Protein AF-A0A7V8K7A3-F1 (afdb_monomer)

pLDDT: mean 84.86, std 21.27, range [34.16, 98.88]

Mean predicted aligned error: 12.44 Å

Foldseek 3Di:
DDDDDDDDDDDDDDDDDDDDDDDDDDDDPPPPPPVPPPPPPDDADDADFAKAKEWEAEDPQRLVVCLVLVKWKKKKKWKFAAFDPPAPDAADPVNTDTQAMDIDIGSHTDMDIGGSVRGNPVCPVRHPDYMKMKMDMFMPCPRHVDTFKDKDIDIDGNVCCRVVHHYIYIYGPVVVPPD

Secondary structure (DSSP, 8-state):
----------------------------------------PPPPPPPP---EEEEEEE-HHHHHHHHHHT--EEEEEEEEEPBPTT--SPP-TTSSEEEEEEEEEESSSEEEEE-GGGS-GGGGGGBSSS-EEEEEEEE--SS-SS--EEEPPEEEEHHHHHHH-EEEEEEEHHHHS--

Structure (mmCIF, N/CA/C/O backbone):
data_AF-A0A7V8K7A3-F1
#
_entry.id   AF-A0A7V8K7A3-F1
#
loop_
_atom_site.group_PDB
_atom_site.id
_atom_site.type_symbol
_atom_site.label_atom_id
_atom_site.label_alt_id
_atom_site.label_comp_id
_atom_site.label_asym_id
_atom_site.label_entity_id
_atom_site.label_seq_id
_atom_site.pdbx_PDB_ins_code
_atom_site.Cartn_x
_atom_site.Cartn_y
_atom_site.Cartn_z
_atom_site.occupancy
_atom_site.B_iso_or_equiv
_atom_site.auth_seq_id
_atom_site.auth_comp_id
_atom_site.auth_asym_id
_atom_site.auth_atom_id
_atom_site.pdbx_PDB_model_num
ATOM 1 N N . MET A 1 1 ? 81.242 -35.934 30.556 1.00 37.44 1 MET A N 1
ATOM 2 C CA . MET A 1 1 ? 81.553 -36.547 29.245 1.00 37.44 1 MET A CA 1
ATOM 3 C C . MET A 1 1 ? 81.028 -35.590 28.182 1.00 37.44 1 MET A C 1
ATOM 5 O O . MET A 1 1 ? 79.825 -35.490 28.022 1.00 37.44 1 MET A O 1
ATOM 9 N N . ASN A 1 2 ? 81.843 -34.588 27.848 1.00 34.16 2 ASN A N 1
ATOM 10 C CA . ASN A 1 2 ? 82.662 -34.476 26.622 1.00 34.16 2 ASN A CA 1
ATOM 11 C C . ASN A 1 2 ? 81.811 -34.021 25.424 1.00 34.16 2 ASN A C 1
ATOM 13 O O . ASN A 1 2 ? 81.022 -34.809 24.928 1.00 34.16 2 ASN A O 1
ATOM 17 N N . THR A 1 3 ? 81.723 -32.727 25.098 1.00 40.09 3 THR A N 1
ATOM 18 C CA . THR A 1 3 ? 82.698 -31.814 24.443 1.00 40.09 3 THR A CA 1
ATOM 19 C C . THR A 1 3 ? 82.996 -32.108 22.968 1.00 40.09 3 THR A C 1
ATOM 21 O O . THR A 1 3 ? 83.494 -33.181 22.639 1.00 40.09 3 THR A O 1
ATOM 24 N N . LYS A 1 4 ? 82.805 -31.042 22.162 1.00 42.91 4 LYS A N 1
ATOM 25 C CA . LYS A 1 4 ? 83.573 -30.544 20.991 1.00 42.91 4 LYS A CA 1
ATOM 26 C C . LYS A 1 4 ? 82.719 -30.362 19.716 1.00 42.91 4 LYS A C 1
ATOM 28 O O . LYS A 1 4 ? 81.963 -31.260 19.394 1.00 42.91 4 LYS A O 1
ATOM 33 N N . THR A 1 5 ? 82.796 -29.301 18.898 1.00 48.38 5 THR A N 1
ATOM 34 C CA . THR A 1 5 ? 83.579 -28.042 18.866 1.00 48.38 5 THR A CA 1
ATOM 35 C C . THR A 1 5 ? 83.184 -27.251 17.591 1.00 48.38 5 THR A C 1
ATOM 37 O O . THR A 1 5 ? 83.049 -27.894 16.562 1.00 48.38 5 THR A O 1
ATOM 40 N N . LEU A 1 6 ? 83.065 -25.908 17.704 1.00 49.34 6 LEU A N 1
ATOM 41 C CA . LEU A 1 6 ? 83.290 -24.763 16.758 1.00 49.34 6 LEU A CA 1
ATOM 42 C C . LEU A 1 6 ? 82.853 -24.845 15.266 1.00 49.34 6 LEU A C 1
ATOM 44 O O . LEU A 1 6 ? 82.912 -25.896 14.656 1.00 49.34 6 LEU A O 1
ATOM 48 N N . ALA A 1 7 ? 82.483 -23.764 14.560 1.00 49.03 7 ALA A N 1
ATOM 49 C CA . ALA A 1 7 ? 82.994 -22.377 14.530 1.00 49.03 7 ALA A CA 1
ATOM 50 C C . ALA A 1 7 ? 81.881 -21.403 14.051 1.00 49.03 7 ALA A C 1
ATOM 52 O O . ALA A 1 7 ? 81.081 -21.774 13.201 1.00 49.03 7 ALA A O 1
ATOM 53 N N . LEU A 1 8 ? 81.628 -20.255 14.693 1.00 47.09 8 LEU A N 1
ATOM 54 C CA . LEU A 1 8 ? 82.306 -18.942 14.604 1.00 47.09 8 LEU A CA 1
ATOM 55 C C . LEU A 1 8 ? 82.181 -18.246 13.229 1.00 47.09 8 LEU A C 1
ATOM 57 O O . LEU A 1 8 ? 82.869 -18.631 12.293 1.00 47.09 8 LEU A O 1
ATOM 61 N N . CYS A 1 9 ? 81.377 -17.175 13.151 1.00 41.22 9 CYS A N 1
ATOM 62 C CA . CYS A 1 9 ? 81.861 -15.829 12.799 1.00 41.22 9 CYS A CA 1
ATOM 63 C C . CYS A 1 9 ? 80.783 -14.740 12.989 1.00 41.22 9 CYS A C 1
ATOM 65 O O . CYS A 1 9 ? 79.691 -14.791 12.435 1.00 41.22 9 CYS A O 1
ATOM 67 N N . LEU A 1 10 ? 81.163 -13.769 13.822 1.00 48.50 10 LEU A N 1
ATOM 68 C CA . LEU A 1 10 ? 80.586 -12.455 14.105 1.00 48.50 10 LEU A CA 1
ATOM 69 C C . LEU A 1 10 ? 80.293 -11.615 12.840 1.00 48.50 10 LEU A C 1
ATOM 71 O O . LEU A 1 10 ? 81.118 -11.608 11.931 1.00 48.50 10 LEU A O 1
ATOM 75 N N . LEU A 1 11 ? 79.266 -10.752 12.882 1.00 46.25 11 LEU A N 1
ATOM 76 C CA . LEU A 1 11 ? 79.445 -9.290 13.037 1.00 46.25 11 LEU A CA 1
ATOM 77 C C . LEU A 1 11 ? 78.106 -8.527 13.124 1.00 46.25 11 LEU A C 1
ATOM 79 O O . LEU A 1 11 ? 77.147 -8.808 12.413 1.00 46.25 11 LEU A O 1
ATOM 83 N N . LEU A 1 12 ? 78.087 -7.561 14.046 1.00 49.03 12 LEU A N 1
ATOM 84 C CA . LEU A 1 12 ? 77.024 -6.607 14.361 1.00 49.03 12 LEU A CA 1
ATOM 85 C C . LEU A 1 12 ? 76.836 -5.535 13.274 1.00 49.03 12 LEU A C 1
ATOM 87 O O . LEU A 1 12 ? 77.796 -5.161 12.604 1.00 49.03 12 LEU A O 1
ATOM 91 N N . GLY A 1 13 ? 75.650 -4.913 13.249 1.00 46.03 13 GLY A N 1
ATOM 92 C CA . GLY A 1 13 ? 75.467 -3.591 12.643 1.00 46.03 13 GLY A CA 1
ATOM 93 C C . GLY A 1 13 ? 74.035 -3.054 12.707 1.00 46.03 13 GLY A C 1
ATOM 94 O O . GLY A 1 13 ? 73.332 -3.069 11.706 1.00 46.03 13 GLY A O 1
ATOM 95 N N . LEU A 1 14 ? 73.604 -2.567 13.874 1.00 54.81 14 LEU A N 1
ATOM 96 C CA . LEU A 1 14 ? 72.439 -1.684 14.028 1.00 54.81 14 LEU A CA 1
ATOM 97 C C . LEU A 1 14 ? 72.885 -0.241 13.746 1.00 54.81 14 LEU A C 1
ATOM 99 O O . LEU A 1 14 ? 73.721 0.275 14.485 1.00 54.81 14 LEU A O 1
ATOM 103 N N . VAL A 1 15 ? 72.302 0.423 12.742 1.00 54.56 15 VAL A N 1
ATOM 104 C CA . VAL A 1 15 ? 72.312 1.893 12.634 1.00 54.56 15 VAL A CA 1
ATOM 105 C C . VAL A 1 15 ? 70.935 2.367 12.175 1.00 54.56 15 VAL A C 1
ATOM 107 O O . VAL A 1 15 ? 70.517 2.127 11.046 1.00 54.56 15 VAL A O 1
ATOM 110 N N . ALA A 1 16 ? 70.227 3.041 13.081 1.00 58.97 16 ALA A N 1
ATOM 111 C CA . ALA A 1 16 ? 69.075 3.869 12.765 1.00 58.97 16 ALA A CA 1
ATOM 112 C C . ALA A 1 16 ? 69.561 5.192 12.161 1.00 58.97 16 ALA A C 1
ATOM 114 O O . ALA A 1 16 ? 70.459 5.828 12.709 1.00 58.97 16 ALA A O 1
ATOM 115 N N . SER A 1 17 ? 68.955 5.635 11.062 1.00 54.56 17 SER A N 1
ATOM 116 C CA . SER A 1 17 ? 68.997 7.028 10.610 1.00 54.56 17 SER A CA 1
ATOM 117 C C . SER A 1 17 ? 67.799 7.270 9.702 1.00 54.56 17 SER A C 1
ATOM 119 O O . SER A 1 17 ? 67.692 6.690 8.626 1.00 54.56 17 SER A O 1
ATOM 121 N N . GLY A 1 18 ? 66.868 8.094 10.179 1.00 49.31 18 GLY A N 1
ATOM 122 C CA . GLY A 1 18 ? 65.785 8.615 9.363 1.00 49.31 18 GLY A CA 1
ATOM 123 C C . GLY A 1 18 ? 66.313 9.562 8.285 1.00 49.31 18 GLY A C 1
ATOM 124 O O . GLY A 1 18 ? 67.261 10.312 8.503 1.00 49.31 18 GLY A O 1
ATOM 125 N N . CYS A 1 19 ? 65.651 9.554 7.135 1.00 48.16 19 CYS A N 1
ATOM 126 C CA . CYS A 1 19 ? 65.662 10.633 6.151 1.00 48.16 19 CYS A CA 1
ATOM 127 C C . CYS A 1 19 ? 64.182 10.860 5.803 1.00 48.16 19 CYS A C 1
ATOM 129 O O . CYS A 1 19 ? 63.511 9.952 5.331 1.00 48.16 19 CYS A O 1
ATOM 131 N N . ALA A 1 20 ? 63.554 11.899 6.348 1.00 44.91 20 ALA A N 1
ATOM 132 C CA . ALA A 1 20 ? 63.585 13.270 5.842 1.00 44.91 20 ALA A CA 1
ATOM 133 C C . ALA A 1 20 ? 62.801 13.404 4.526 1.00 44.91 20 ALA A C 1
ATOM 135 O O . ALA A 1 20 ? 63.237 12.949 3.472 1.00 44.91 20 ALA A O 1
ATOM 136 N N . ARG A 1 21 ? 61.641 14.070 4.641 1.00 50.19 21 ARG A N 1
AT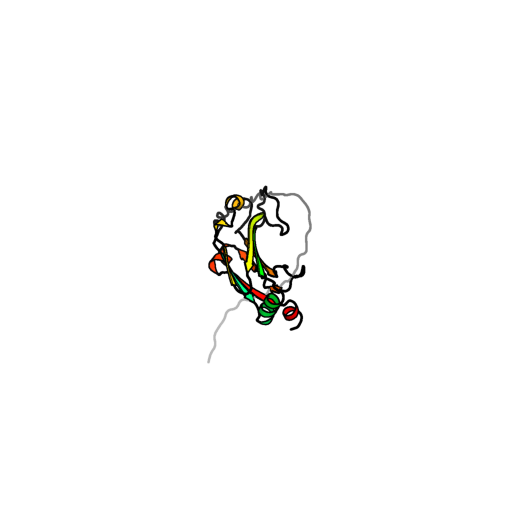OM 137 C CA . ARG A 1 21 ? 60.914 14.727 3.550 1.00 50.19 21 ARG A CA 1
ATOM 138 C C . ARG A 1 21 ? 61.895 15.429 2.609 1.00 50.19 21 ARG A C 1
ATOM 140 O O . ARG A 1 21 ? 62.737 16.198 3.070 1.00 50.19 21 ARG A O 1
ATOM 147 N N . ARG A 1 22 ? 61.702 15.239 1.307 1.00 40.66 22 ARG A N 1
ATOM 148 C CA . ARG A 1 22 ? 62.209 16.133 0.269 1.00 40.66 22 ARG A CA 1
ATOM 149 C C . ARG A 1 22 ? 61.035 16.493 -0.632 1.00 40.66 22 ARG A C 1
ATOM 151 O O . ARG A 1 22 ? 60.597 15.671 -1.425 1.00 40.66 22 ARG A O 1
ATOM 158 N N . GLU A 1 23 ? 60.507 17.695 -0.435 1.00 48.12 23 GLU A N 1
ATOM 159 C CA . GLU A 1 23 ? 59.746 18.401 -1.462 1.00 48.12 23 GLU A CA 1
ATOM 160 C C . GLU A 1 23 ? 60.755 18.947 -2.479 1.00 48.12 23 GLU A C 1
ATOM 162 O O . GLU A 1 23 ? 61.751 19.570 -2.100 1.00 48.12 23 GLU A O 1
ATOM 167 N N . ALA A 1 24 ? 60.520 18.661 -3.753 1.00 44.84 24 ALA A N 1
ATOM 168 C CA . ALA A 1 24 ? 61.005 19.437 -4.883 1.00 44.84 24 ALA A CA 1
ATOM 169 C C . ALA A 1 24 ? 60.002 19.226 -6.023 1.00 44.84 24 ALA A C 1
ATOM 171 O O . ALA A 1 24 ? 59.760 18.089 -6.427 1.00 44.84 24 ALA A O 1
ATOM 172 N N . ASP A 1 25 ? 59.402 20.338 -6.429 1.00 43.44 25 ASP A N 1
ATOM 173 C CA . ASP A 1 25 ? 58.414 20.498 -7.488 1.00 43.44 25 ASP A CA 1
ATOM 174 C C . ASP A 1 25 ? 58.930 20.151 -8.893 1.00 43.44 25 ASP A C 1
ATOM 176 O O . ASP A 1 25 ? 60.108 20.324 -9.209 1.00 43.44 25 ASP A O 1
ATOM 180 N N . ASP A 1 26 ? 57.929 19.791 -9.695 1.00 43.91 26 ASP A N 1
ATOM 181 C CA . ASP A 1 26 ? 57.724 20.003 -11.130 1.00 43.91 26 ASP A CA 1
ATOM 182 C C . ASP A 1 26 ? 58.416 19.164 -12.219 1.00 43.91 26 ASP A C 1
ATOM 184 O O . ASP A 1 26 ? 59.607 18.859 -12.207 1.00 43.91 26 ASP A O 1
ATOM 188 N N . ASP A 1 27 ? 57.566 18.888 -13.214 1.00 44.53 27 ASP A N 1
ATOM 189 C CA . ASP A 1 27 ? 57.790 18.363 -14.562 1.00 44.53 27 ASP A CA 1
ATOM 190 C C . ASP A 1 27 ? 58.149 16.878 -14.750 1.00 44.53 27 ASP A C 1
ATOM 192 O O . ASP A 1 27 ? 59.263 16.504 -15.113 1.00 44.53 27 ASP A O 1
ATOM 196 N N . ALA A 1 28 ? 57.117 16.030 -14.658 1.00 39.84 28 ALA A N 1
ATOM 197 C CA . ALA A 1 28 ? 56.786 15.072 -15.723 1.00 39.84 28 ALA A CA 1
ATOM 198 C C . ALA A 1 28 ? 55.386 14.480 -15.485 1.00 39.84 28 ALA A C 1
ATOM 200 O O . ALA A 1 28 ? 55.231 13.437 -14.848 1.00 39.84 28 ALA A O 1
ATOM 201 N N . ILE A 1 29 ? 54.353 15.129 -16.030 1.00 45.66 29 ILE A N 1
ATOM 202 C CA . ILE A 1 29 ? 53.058 14.483 -16.263 1.00 45.66 29 ILE A CA 1
ATOM 203 C C . ILE A 1 29 ? 53.284 13.438 -17.362 1.00 45.66 29 ILE A C 1
ATOM 205 O O . ILE A 1 29 ? 53.196 13.727 -18.552 1.00 45.66 29 ILE A O 1
ATOM 209 N N . ALA A 1 30 ? 53.629 12.217 -16.959 1.00 43.75 30 ALA A N 1
ATOM 210 C CA . ALA A 1 30 ? 53.343 11.043 -17.762 1.00 43.75 30 ALA A CA 1
ATOM 211 C C . ALA A 1 30 ? 51.889 10.672 -17.464 1.00 43.75 30 ALA A C 1
ATOM 213 O O . ALA A 1 30 ? 51.580 10.100 -16.421 1.00 43.75 30 ALA A O 1
ATOM 214 N N . GLU A 1 31 ? 50.996 11.074 -18.367 1.00 42.50 31 GLU A N 1
ATOM 215 C CA . GLU A 1 31 ? 49.635 10.562 -18.446 1.00 42.50 31 GLU A CA 1
ATOM 216 C C . GLU A 1 31 ? 49.684 9.032 -18.585 1.00 42.50 31 GLU A C 1
ATOM 218 O O . GLU A 1 31 ? 49.747 8.489 -19.690 1.00 42.50 31 GLU A O 1
ATOM 223 N N . GLU A 1 32 ? 49.607 8.307 -17.469 1.00 43.03 32 GLU A N 1
ATOM 224 C CA . GLU A 1 32 ? 48.981 6.989 -17.483 1.00 43.03 32 GLU A CA 1
ATOM 225 C C . GLU A 1 32 ? 47.490 7.215 -17.734 1.00 43.03 32 GLU A C 1
ATOM 227 O O . GLU A 1 32 ? 46.662 7.287 -16.826 1.00 43.03 32 GLU A O 1
ATOM 232 N N . THR A 1 33 ? 47.143 7.328 -19.014 1.00 44.97 33 THR A N 1
ATOM 233 C CA . THR A 1 33 ? 45.798 7.065 -19.525 1.00 44.97 33 THR A CA 1
ATOM 234 C C . THR A 1 33 ? 45.500 5.574 -19.366 1.00 44.97 33 THR A C 1
ATOM 236 O O . THR A 1 33 ? 45.301 4.829 -20.322 1.00 44.97 33 THR A O 1
ATOM 239 N N . GLY A 1 34 ? 45.446 5.117 -18.116 1.00 44.94 34 GLY A N 1
ATOM 240 C CA . GLY A 1 34 ? 44.702 3.929 -17.756 1.00 44.94 34 GLY A CA 1
ATOM 241 C C . GLY A 1 34 ? 43.230 4.280 -17.880 1.00 44.94 34 GLY A C 1
ATOM 242 O O . GLY A 1 34 ? 42.597 4.633 -16.890 1.00 44.94 34 GLY A O 1
ATOM 243 N N . ILE A 1 35 ? 42.687 4.232 -19.100 1.00 52.38 35 ILE A N 1
ATOM 244 C CA . ILE A 1 35 ? 41.240 4.130 -19.283 1.00 52.38 35 ILE A CA 1
ATOM 245 C C . ILE A 1 35 ? 40.838 2.922 -18.431 1.00 52.38 35 ILE A C 1
ATOM 247 O O . ILE A 1 35 ? 41.325 1.823 -18.721 1.00 52.38 35 ILE A O 1
ATOM 251 N N . PRO A 1 36 ? 40.035 3.078 -17.360 1.00 52.69 36 PRO A N 1
ATOM 252 C CA . PRO A 1 36 ? 39.526 1.916 -16.662 1.00 52.69 36 PRO A CA 1
ATOM 253 C C . PRO A 1 36 ? 38.773 1.120 -17.718 1.00 52.69 36 PRO A C 1
ATOM 255 O O . PRO A 1 36 ? 37.834 1.635 -18.326 1.00 52.69 36 PRO A O 1
ATOM 258 N N . ALA A 1 37 ? 39.260 -0.089 -18.009 1.00 57.94 37 ALA A N 1
ATOM 259 C CA . ALA A 1 37 ? 38.579 -1.002 -18.906 1.00 57.94 37 ALA A CA 1
ATOM 260 C C . ALA A 1 37 ? 37.128 -1.045 -18.436 1.00 57.94 37 ALA A C 1
ATOM 262 O O . ALA A 1 37 ? 36.874 -1.417 -17.287 1.00 57.94 37 ALA A O 1
ATOM 263 N N . ALA A 1 38 ? 36.217 -0.562 -19.283 1.00 57.94 38 ALA A N 1
ATOM 264 C CA . ALA A 1 38 ? 34.796 -0.622 -19.025 1.00 57.94 38 ALA A CA 1
ATOM 265 C C . ALA A 1 38 ? 34.494 -2.095 -18.769 1.00 57.94 38 ALA A C 1
ATOM 267 O O . ALA A 1 38 ? 34.534 -2.917 -19.684 1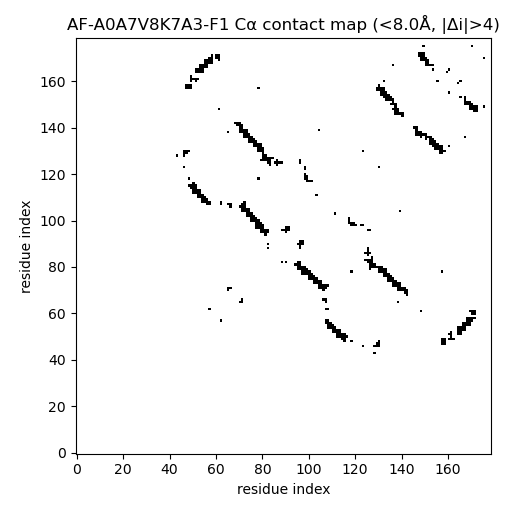.00 57.94 38 ALA A O 1
ATOM 268 N N . GLN A 1 39 ? 34.318 -2.450 -17.497 1.00 53.25 39 GLN A N 1
ATOM 269 C CA . GLN A 1 39 ? 33.812 -3.758 -17.156 1.00 53.25 39 GLN A CA 1
ATOM 270 C C . GLN A 1 39 ? 32.414 -3.770 -17.739 1.00 53.25 39 GLN A C 1
ATOM 272 O O . GLN A 1 39 ? 31.556 -3.009 -17.296 1.00 53.25 39 GLN A O 1
ATOM 277 N N . GLU A 1 40 ? 32.233 -4.556 -18.794 1.00 62.00 40 GLU A N 1
ATOM 278 C CA . GLU A 1 40 ? 30.937 -4.786 -19.402 1.00 62.00 40 GLU A CA 1
ATOM 279 C C . GLU A 1 40 ? 30.048 -5.379 -18.308 1.00 62.00 40 GLU A C 1
ATOM 281 O O . GLU A 1 40 ? 30.169 -6.549 -17.937 1.00 62.00 40 GLU A O 1
ATOM 286 N N . GLN A 1 41 ? 29.266 -4.508 -17.669 1.00 63.25 41 GLN A N 1
ATOM 287 C CA . GLN A 1 41 ? 28.377 -4.892 -16.590 1.00 63.25 41 GLN A CA 1
ATOM 288 C C . GLN A 1 41 ? 27.382 -5.880 -17.173 1.00 63.25 41 GLN A C 1
ATOM 290 O O . GLN A 1 41 ? 26.731 -5.601 -18.181 1.00 63.25 41 GLN A O 1
ATOM 295 N N . ALA A 1 42 ? 27.294 -7.050 -16.537 1.00 75.62 42 ALA A N 1
ATOM 296 C CA . ALA A 1 42 ? 26.289 -8.035 -16.883 1.00 75.62 42 ALA A CA 1
ATOM 297 C C . ALA A 1 42 ? 24.914 -7.345 -16.932 1.00 75.62 42 ALA A C 1
ATOM 299 O O . ALA A 1 42 ? 24.636 -6.491 -16.078 1.00 75.62 42 ALA A O 1
ATOM 300 N N . PRO A 1 43 ? 24.071 -7.680 -17.923 1.00 79.38 43 PRO A N 1
ATOM 301 C CA . PRO A 1 43 ? 22.771 -7.049 -18.059 1.00 79.38 43 PRO A CA 1
ATOM 302 C C . PRO A 1 43 ? 21.986 -7.218 -16.758 1.00 79.38 43 PRO A C 1
ATOM 304 O O . PRO A 1 43 ? 22.022 -8.280 -16.130 1.00 79.38 43 PRO A O 1
ATOM 307 N N . ALA A 1 44 ? 21.288 -6.158 -16.353 1.00 84.56 44 ALA A N 1
ATOM 308 C CA . ALA A 1 44 ? 20.431 -6.207 -15.180 1.00 84.56 44 ALA A CA 1
ATOM 309 C C . ALA A 1 44 ? 19.413 -7.357 -15.317 1.00 84.56 44 ALA A C 1
ATOM 311 O O . ALA A 1 44 ? 18.945 -7.633 -16.430 1.00 84.56 44 ALA A O 1
ATOM 312 N N . PRO A 1 45 ? 19.056 -8.035 -14.210 1.00 88.50 45 PRO A N 1
ATOM 313 C CA . PRO A 1 45 ? 18.039 -9.073 -14.257 1.00 88.50 45 PRO A CA 1
ATOM 314 C C . PRO A 1 45 ? 16.710 -8.495 -14.776 1.00 88.50 45 PRO A C 1
ATOM 316 O O . PRO A 1 45 ? 16.419 -7.318 -14.533 1.00 88.50 45 PRO A O 1
ATOM 319 N N . PRO A 1 46 ? 15.883 -9.303 -15.465 1.00 92.38 46 PRO A N 1
ATOM 320 C CA . PRO A 1 46 ? 14.554 -8.879 -15.887 1.00 92.38 46 PRO A CA 1
ATOM 321 C C . PRO A 1 46 ? 13.723 -8.356 -14.710 1.00 92.38 46 PRO A C 1
ATOM 323 O O . PRO A 1 46 ? 13.859 -8.824 -13.579 1.00 92.38 46 PRO A O 1
ATOM 326 N N . LYS A 1 47 ? 12.848 -7.387 -14.986 1.00 96.56 47 LYS A N 1
ATOM 327 C CA . LYS A 1 47 ? 11.922 -6.835 -13.992 1.00 96.56 47 LYS A CA 1
ATOM 328 C C . LYS A 1 47 ? 10.828 -7.850 -13.691 1.00 96.56 47 LYS A C 1
ATOM 330 O O . LYS A 1 47 ? 10.124 -8.287 -14.603 1.00 96.56 47 LYS A O 1
ATOM 335 N N . GLU A 1 48 ? 10.692 -8.208 -12.424 1.00 96.81 48 GLU A N 1
ATOM 336 C CA . GLU A 1 48 ? 9.701 -9.173 -11.968 1.00 96.81 48 GLU A CA 1
ATOM 337 C C . GLU A 1 48 ? 8.367 -8.484 -11.664 1.00 96.81 48 GLU A C 1
ATOM 339 O O . GLU A 1 48 ? 8.304 -7.469 -10.968 1.00 96.81 48 GLU A O 1
ATOM 344 N N . VAL A 1 49 ? 7.284 -9.044 -12.202 1.00 97.31 49 VAL A N 1
ATOM 345 C CA . VAL A 1 49 ? 5.913 -8.615 -11.923 1.00 97.31 49 VAL A CA 1
ATOM 346 C C . VAL A 1 49 ? 5.151 -9.826 -11.420 1.00 97.31 49 VAL A C 1
ATOM 348 O O . VAL A 1 49 ? 5.108 -10.846 -12.103 1.00 97.31 49 VAL A O 1
ATOM 351 N N . ALA A 1 50 ? 4.542 -9.696 -10.247 1.00 97.38 50 ALA A N 1
ATOM 352 C CA . ALA A 1 50 ? 3.828 -10.771 -9.581 1.00 97.38 50 ALA A CA 1
ATOM 353 C C . ALA A 1 50 ? 2.437 -10.310 -9.125 1.00 97.38 50 ALA A C 1
ATOM 355 O O . ALA A 1 50 ? 2.188 -9.119 -8.915 1.00 97.38 50 ALA A O 1
ATOM 356 N N . ALA A 1 51 ? 1.522 -11.269 -8.978 1.00 98.00 51 ALA A N 1
ATOM 357 C CA . ALA A 1 51 ? 0.284 -11.055 -8.241 1.00 98.00 51 ALA A CA 1
ATOM 358 C C . ALA A 1 51 ? 0.587 -10.954 -6.738 1.00 98.00 51 ALA A C 1
ATOM 360 O O . ALA A 1 51 ? 1.583 -11.496 -6.264 1.00 98.00 51 ALA A O 1
ATOM 361 N N . LEU A 1 52 ? -0.283 -10.280 -5.990 1.00 98.19 52 LEU A N 1
ATOM 362 C CA . LEU A 1 52 ? -0.127 -10.076 -4.554 1.00 98.19 52 LEU A CA 1
ATOM 363 C C . LEU A 1 52 ? -1.291 -10.659 -3.769 1.00 98.19 52 LEU A C 1
ATOM 365 O O . LEU A 1 52 ? -2.446 -10.607 -4.197 1.00 98.19 52 LEU A O 1
ATOM 369 N N . LYS A 1 53 ? -0.970 -11.096 -2.554 1.00 98.56 53 LYS A N 1
ATOM 370 C CA . LYS A 1 53 ? -1.930 -11.383 -1.495 1.00 98.56 53 LYS A CA 1
ATOM 371 C C . LYS A 1 53 ? -1.594 -10.512 -0.288 1.00 98.56 53 LYS A C 1
ATOM 373 O O . LYS A 1 53 ? -0.515 -10.646 0.285 1.00 98.56 53 LYS A O 1
ATOM 378 N 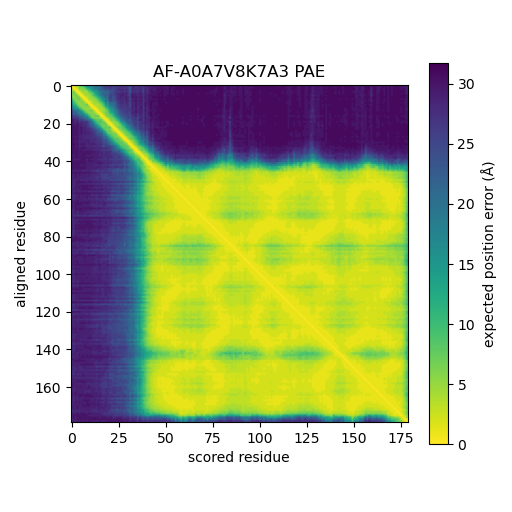N . VAL A 1 54 ? -2.514 -9.626 0.082 1.00 98.75 54 VAL A N 1
ATOM 379 C CA . VAL A 1 54 ? -2.395 -8.743 1.248 1.00 98.75 54 VAL A CA 1
ATOM 380 C C . VAL A 1 54 ? -3.356 -9.222 2.322 1.00 98.75 54 VAL A C 1
ATOM 382 O O . VAL A 1 54 ? -4.566 -9.198 2.123 1.00 98.75 54 VAL A O 1
ATOM 385 N N . GLU A 1 55 ? -2.830 -9.654 3.458 1.00 98.81 55 GLU A N 1
ATOM 386 C CA . GLU A 1 55 ? -3.597 -10.087 4.619 1.00 98.81 55 GLU A CA 1
ATOM 387 C C . GLU A 1 55 ? -3.572 -9.004 5.696 1.00 98.81 55 GLU A C 1
ATOM 389 O O . GLU A 1 55 ? -2.530 -8.701 6.275 1.00 98.81 55 GLU A O 1
ATOM 394 N N . VAL A 1 56 ? -4.735 -8.425 5.977 1.00 98.88 56 VAL A N 1
ATOM 395 C CA . VAL A 1 56 ? -4.920 -7.443 7.041 1.00 98.88 56 VAL A CA 1
ATOM 396 C C . VAL A 1 56 ? -5.525 -8.124 8.258 1.00 98.88 56 VAL A C 1
ATOM 398 O O . VAL A 1 56 ? -6.585 -8.747 8.174 1.00 98.88 56 VAL A O 1
ATOM 401 N N . THR A 1 57 ? -4.887 -7.950 9.412 1.00 98.75 57 THR A N 1
ATOM 402 C CA . THR A 1 57 ? -5.390 -8.461 10.693 1.00 98.75 57 THR A CA 1
ATOM 403 C C . THR A 1 57 ? -5.602 -7.314 11.666 1.00 98.75 57 THR A C 1
ATOM 405 O O . THR A 1 57 ? -4.739 -6.453 11.814 1.00 98.75 57 THR A O 1
ATOM 408 N N . LEU A 1 58 ? -6.756 -7.277 12.331 1.00 98.81 58 LEU A N 1
ATOM 409 C CA . LEU A 1 58 ? -7.074 -6.272 13.340 1.00 98.81 58 LEU A CA 1
ATOM 410 C C . LEU A 1 58 ? -6.917 -6.848 14.752 1.00 98.81 58 LEU A C 1
ATOM 412 O O . LEU A 1 58 ? -7.260 -8.002 15.017 1.00 98.81 58 LEU A O 1
ATOM 416 N N . SER A 1 59 ? -6.463 -6.020 15.696 1.00 98.56 59 SER A N 1
ATOM 417 C CA . SER A 1 59 ? -6.625 -6.326 17.120 1.00 98.56 59 SER A CA 1
ATOM 418 C C . SER A 1 59 ? -8.120 -6.462 17.464 1.00 98.56 59 SER A C 1
ATOM 420 O O . SER A 1 59 ? -8.961 -5.804 16.838 1.00 98.56 59 SER A O 1
ATOM 422 N N . PRO A 1 60 ? -8.493 -7.239 18.500 1.00 98.31 60 PRO A N 1
ATOM 423 C CA . PRO A 1 60 ? -9.891 -7.338 18.921 1.00 98.31 60 PRO A CA 1
ATOM 424 C C . PRO A 1 60 ? -10.535 -5.978 19.238 1.00 98.31 60 PRO A C 1
ATOM 426 O O . PRO A 1 60 ? -11.714 -5.763 18.951 1.00 98.31 60 PRO A O 1
ATOM 429 N N . ALA A 1 61 ? -9.764 -5.041 19.803 1.00 97.94 61 ALA A N 1
ATOM 430 C CA . ALA A 1 61 ? -10.238 -3.694 20.102 1.00 97.94 61 ALA A CA 1
ATOM 431 C C . ALA A 1 61 ? -10.454 -2.861 18.829 1.00 97.94 61 ALA A C 1
ATOM 433 O O . ALA A 1 61 ? -11.457 -2.150 18.732 1.00 97.94 61 ALA A O 1
ATOM 434 N N . ALA A 1 62 ? -9.560 -2.972 17.841 1.00 98.19 62 ALA A N 1
ATOM 435 C CA . ALA A 1 62 ? -9.718 -2.317 16.547 1.00 98.19 62 ALA A CA 1
ATOM 436 C C . ALA A 1 62 ? -10.957 -2.827 15.806 1.00 98.19 62 ALA A C 1
ATOM 438 O O . ALA A 1 62 ? -11.792 -2.020 15.401 1.00 98.19 62 ALA A O 1
ATOM 439 N N . GLU A 1 63 ? -11.128 -4.147 15.720 1.00 98.38 63 GLU A N 1
ATOM 440 C CA . GLU A 1 63 ? -12.283 -4.788 15.081 1.00 98.38 63 GLU A CA 1
ATOM 441 C C . GLU A 1 63 ? -13.605 -4.314 15.714 1.00 98.38 63 GLU A C 1
ATOM 443 O O . GLU A 1 63 ? -14.519 -3.848 15.028 1.00 98.38 63 GLU A O 1
ATOM 448 N N . GLN A 1 64 ? -13.690 -4.338 17.050 1.00 97.94 64 GLN A N 1
ATOM 449 C CA . GLN A 1 64 ? -14.874 -3.861 17.767 1.00 97.94 64 GLN A CA 1
ATOM 450 C C . GLN A 1 64 ? -15.130 -2.369 17.526 1.00 97.94 64 GLN A C 1
ATOM 452 O O . GLN A 1 64 ? -16.282 -1.966 17.333 1.00 97.94 64 GLN A O 1
ATOM 457 N N . LYS A 1 65 ? -14.078 -1.543 17.546 1.00 97.12 65 LYS A N 1
ATOM 458 C CA . LYS A 1 65 ? -14.205 -0.096 17.371 1.00 97.12 65 LYS A CA 1
ATOM 459 C C . LYS A 1 65 ? -14.708 0.258 15.978 1.00 97.12 65 LYS A C 1
ATOM 461 O O . LYS A 1 65 ? -15.652 1.040 15.902 1.00 97.12 65 LYS A O 1
ATOM 466 N N . LEU A 1 66 ? -14.123 -0.316 14.921 1.00 97.50 66 LEU A N 1
ATOM 467 C CA . LEU A 1 66 ? -14.549 -0.050 13.543 1.00 97.50 66 LEU A CA 1
ATOM 468 C C . LEU A 1 66 ? -16.012 -0.444 13.342 1.00 97.50 66 LEU A C 1
ATOM 470 O O . LEU A 1 66 ? -16.813 0.373 12.888 1.00 97.50 66 LEU A O 1
ATOM 474 N N . LYS A 1 67 ? -16.390 -1.645 13.797 1.00 96.81 67 LYS A N 1
ATOM 475 C CA . LYS A 1 67 ? -17.775 -2.122 13.725 1.00 96.81 67 LYS A CA 1
ATOM 476 C C . LYS A 1 67 ? -18.749 -1.196 14.454 1.00 96.81 67 LYS A C 1
ATOM 478 O O . LYS A 1 67 ? -19.812 -0.885 13.924 1.00 96.81 67 LYS A O 1
ATOM 483 N N . ALA A 1 68 ? -18.397 -0.742 15.657 1.00 96.38 68 ALA A N 1
ATOM 484 C CA . ALA A 1 68 ? -19.248 0.146 16.448 1.00 96.38 68 ALA A CA 1
ATOM 485 C C . ALA A 1 68 ? -19.412 1.542 15.823 1.00 96.38 68 ALA A C 1
ATOM 487 O O . ALA A 1 68 ? -20.447 2.174 16.022 1.00 96.38 68 ALA A O 1
ATOM 488 N N . SER A 1 69 ? -18.413 2.028 15.079 1.00 94.81 69 SER A N 1
ATOM 489 C CA . SER A 1 69 ? -18.485 3.312 14.371 1.00 94.81 69 SER A CA 1
ATOM 490 C C . SER A 1 69 ? -19.008 3.212 12.935 1.00 94.81 69 SER A C 1
ATOM 492 O O . SER A 1 69 ? -19.148 4.245 12.290 1.00 94.81 69 SER A O 1
ATOM 494 N N . GLY A 1 70 ? -19.300 2.010 12.424 1.00 95.62 70 GLY A N 1
ATOM 495 C CA . GLY A 1 70 ? -19.657 1.814 11.013 1.00 95.62 70 GLY A CA 1
ATOM 496 C C . GLY A 1 70 ? -18.505 2.155 10.061 1.00 95.62 70 GLY A C 1
ATOM 497 O O . GLY A 1 70 ? -18.727 2.666 8.965 1.00 95.62 70 GLY A O 1
ATOM 498 N N . GLU A 1 71 ? -17.275 1.928 10.514 1.00 96.62 71 GLU A N 1
ATOM 499 C CA . GLU A 1 71 ? -16.052 2.228 9.783 1.00 96.62 71 GLU A CA 1
ATOM 500 C C . GLU A 1 71 ? -15.506 0.973 9.093 1.00 96.62 71 GLU A C 1
ATOM 502 O O . GLU A 1 71 ? -15.781 -0.141 9.532 1.00 96.62 71 GLU A O 1
ATOM 507 N N . SER A 1 72 ? -14.724 1.156 8.028 1.00 97.88 72 SER A N 1
ATOM 508 C CA . SER A 1 72 ? -14.041 0.071 7.309 1.00 97.88 72 SER A CA 1
ATOM 509 C C . SER A 1 72 ? -12.522 0.198 7.402 1.00 97.88 72 SER A C 1
ATOM 511 O O . SER A 1 72 ? -11.983 1.134 8.000 1.00 97.88 72 SER A O 1
ATOM 513 N N . VAL A 1 73 ? -11.820 -0.755 6.804 1.00 98.62 73 VAL A N 1
ATOM 514 C CA . VAL A 1 73 ? -10.383 -0.717 6.562 1.00 98.62 73 VAL A CA 1
ATOM 515 C C . VAL A 1 73 ? -10.141 -0.369 5.097 1.00 98.62 73 VAL A C 1
ATOM 517 O O . VAL A 1 73 ? -10.598 -1.085 4.208 1.00 98.62 73 VAL A O 1
ATOM 520 N N . ARG A 1 74 ? -9.376 0.693 4.848 1.00 98.56 74 ARG A N 1
ATOM 521 C CA . ARG A 1 74 ? -8.909 1.097 3.522 1.00 98.56 74 ARG A CA 1
ATOM 522 C C . ARG A 1 74 ? -7.483 0.611 3.304 1.00 98.56 74 ARG A C 1
ATOM 524 O O . ARG A 1 74 ? -6.570 1.078 3.988 1.00 98.56 74 ARG A O 1
ATOM 531 N N . VAL A 1 75 ? -7.293 -0.263 2.321 1.00 98.69 75 VAL A N 1
ATOM 532 C CA . VAL A 1 75 ? -5.988 -0.787 1.893 1.00 98.69 75 VAL A CA 1
ATOM 533 C C . VAL A 1 75 ? -5.605 -0.135 0.572 1.00 98.69 75 VAL A C 1
ATOM 535 O O . VAL A 1 75 ? -6.314 -0.268 -0.423 1.00 98.69 75 VAL A O 1
ATOM 538 N N . GLU A 1 76 ? -4.484 0.571 0.549 1.00 98.31 76 GLU A N 1
ATOM 539 C CA . GLU A 1 76 ? -3.934 1.211 -0.640 1.00 98.31 76 GLU A CA 1
ATOM 540 C C . GLU A 1 76 ? -2.635 0.528 -1.046 1.00 98.31 76 GLU A C 1
ATOM 542 O O . GLU A 1 76 ? -1.685 0.469 -0.270 1.00 98.31 76 GLU A O 1
ATOM 547 N N . VAL A 1 77 ? -2.615 0.017 -2.274 1.00 98.44 77 VAL A N 1
ATOM 548 C CA . VAL A 1 77 ? -1.474 -0.663 -2.883 1.00 98.44 77 VAL A CA 1
ATOM 549 C C . VAL A 1 77 ? -0.963 0.217 -4.012 1.00 98.44 77 VAL A C 1
ATOM 551 O O . VAL A 1 77 ? -1.704 0.506 -4.955 1.00 98.44 77 VAL A O 1
ATOM 554 N N . VAL A 1 78 ? 0.288 0.652 -3.911 1.00 98.25 78 VAL A N 1
ATOM 555 C CA . VAL A 1 78 ? 0.958 1.483 -4.915 1.00 98.25 78 VAL A CA 1
ATOM 556 C C . VAL A 1 78 ? 2.166 0.726 -5.438 1.00 98.25 78 VAL A C 1
ATOM 558 O O . VAL A 1 78 ? 3.017 0.300 -4.662 1.00 98.25 78 VAL A O 1
ATOM 561 N N . TYR A 1 79 ? 2.239 0.576 -6.753 1.00 98.56 79 TYR A N 1
ATOM 562 C CA . TYR A 1 79 ? 3.374 -0.007 -7.453 1.00 98.56 79 TYR A CA 1
ATOM 563 C C . TYR A 1 79 ? 4.230 1.112 -8.025 1.00 98.56 79 TYR A C 1
ATOM 565 O O . TYR A 1 79 ? 3.704 2.055 -8.625 1.00 98.56 79 TYR A O 1
ATOM 573 N N . GLY A 1 80 ? 5.542 1.002 -7.885 1.00 98.12 80 GLY A N 1
ATOM 574 C CA . GLY A 1 80 ? 6.441 2.038 -8.364 1.00 98.12 80 GLY A CA 1
ATOM 575 C C . GLY A 1 80 ? 7.885 1.593 -8.459 1.00 98.12 80 GLY A C 1
ATOM 576 O O . GLY A 1 80 ? 8.208 0.424 -8.285 1.00 98.12 80 GLY A O 1
ATOM 577 N N . GLY A 1 81 ? 8.753 2.542 -8.748 1.00 98.19 81 GLY A N 1
ATOM 578 C CA . GLY A 1 81 ? 10.193 2.377 -8.655 1.00 98.19 81 GLY A CA 1
ATOM 579 C C . GLY A 1 81 ? 10.878 3.724 -8.795 1.00 98.19 81 GLY A C 1
ATOM 580 O O . GLY A 1 81 ? 10.246 4.719 -9.170 1.00 98.19 81 GLY A O 1
ATOM 581 N N . ASP A 1 82 ? 12.168 3.745 -8.495 1.00 97.69 82 ASP A N 1
ATOM 582 C CA . ASP A 1 82 ? 12.975 4.946 -8.659 1.00 97.69 82 ASP A CA 1
ATOM 583 C C . ASP A 1 82 ? 13.054 5.324 -10.145 1.00 97.69 82 ASP A C 1
ATOM 585 O O . ASP A 1 82 ? 13.195 4.429 -10.989 1.00 97.69 82 ASP A O 1
ATOM 589 N N . PRO A 1 83 ? 12.969 6.618 -10.499 1.00 98.06 83 PRO A N 1
ATOM 590 C CA . PRO A 1 83 ? 13.069 7.050 -11.888 1.00 98.06 83 PRO A CA 1
ATOM 591 C C . PRO A 1 83 ? 14.393 6.616 -12.518 1.00 98.06 83 PRO A C 1
ATOM 593 O O . PRO A 1 83 ? 15.465 6.820 -11.945 1.00 98.06 83 PRO A O 1
ATOM 596 N N . ALA A 1 84 ? 14.324 6.042 -13.718 1.00 97.62 84 ALA A N 1
ATOM 597 C CA . ALA A 1 84 ? 15.506 5.839 -14.545 1.00 97.62 84 ALA A CA 1
ATOM 598 C C . ALA A 1 84 ? 16.141 7.199 -14.921 1.00 97.62 84 ALA A C 1
ATOM 600 O O . ALA A 1 84 ? 15.425 8.203 -14.991 1.00 97.62 84 ALA A O 1
ATOM 601 N N . PRO A 1 85 ? 17.456 7.264 -15.204 1.00 95.56 85 PRO A N 1
ATOM 602 C CA . PRO A 1 85 ? 18.117 8.512 -15.606 1.00 95.56 85 PRO A CA 1
ATOM 603 C C . PRO A 1 85 ? 17.460 9.203 -16.815 1.00 95.56 85 PRO A C 1
ATOM 605 O O . PRO A 1 85 ? 17.411 10.428 -16.891 1.00 95.56 85 PRO A O 1
ATOM 608 N N . GLU A 1 86 ? 16.934 8.406 -17.741 1.00 94.88 86 GLU A N 1
ATOM 609 C CA . GLU A 1 86 ? 16.235 8.804 -18.964 1.00 94.88 86 GLU A CA 1
ATOM 610 C C . GLU A 1 86 ? 14.702 8.783 -18.839 1.00 94.88 86 GLU A C 1
ATOM 612 O O . GLU A 1 86 ? 13.997 8.896 -19.846 1.00 94.88 86 GLU A O 1
ATOM 617 N N . ALA A 1 87 ? 14.171 8.632 -17.621 1.00 97.06 87 ALA A N 1
ATOM 618 C CA . ALA A 1 87 ? 12.735 8.610 -17.392 1.00 97.06 87 ALA A CA 1
ATOM 619 C C . ALA A 1 87 ? 12.076 9.904 -17.888 1.00 97.06 87 ALA A C 1
ATOM 621 O O . ALA A 1 87 ? 12.505 11.020 -17.595 1.00 97.06 87 ALA A O 1
ATOM 622 N N . THR A 1 88 ? 10.984 9.739 -18.624 1.00 97.69 88 THR A N 1
ATOM 623 C CA . THR A 1 88 ? 10.174 10.846 -19.156 1.00 97.69 88 THR A CA 1
ATOM 624 C C . THR A 1 88 ? 8.943 11.124 -18.299 1.00 97.69 88 THR A C 1
ATOM 626 O O . THR A 1 88 ? 8.346 12.198 -18.388 1.00 97.69 88 THR A O 1
ATOM 629 N N . LEU A 1 89 ? 8.556 10.158 -17.461 1.00 97.62 89 LEU A N 1
ATOM 630 C CA . LEU A 1 89 ? 7.445 10.295 -16.532 1.00 97.62 89 LEU A CA 1
ATOM 631 C C . LEU A 1 89 ? 7.859 11.094 -15.294 1.00 97.62 89 LEU A C 1
ATOM 633 O O . LEU A 1 89 ? 8.973 10.981 -14.791 1.00 97.62 89 LEU A O 1
ATOM 637 N N . THR A 1 90 ? 6.929 11.896 -14.782 1.00 96.81 90 THR A N 1
ATOM 638 C CA . THR A 1 90 ? 7.130 12.640 -13.537 1.00 96.81 90 THR A CA 1
ATOM 639 C C . THR A 1 90 ? 6.925 11.715 -12.332 1.00 96.81 90 THR A C 1
ATOM 641 O O . THR A 1 90 ? 5.928 10.985 -12.307 1.00 96.81 90 THR A O 1
ATOM 644 N N . PRO A 1 91 ? 7.814 11.750 -11.324 1.00 97.06 91 PRO A N 1
ATOM 645 C CA . PRO A 1 91 ? 7.611 11.007 -10.088 1.00 97.06 91 PRO A CA 1
ATOM 646 C C . PRO A 1 91 ? 6.368 11.483 -9.324 1.00 97.06 91 PRO A C 1
ATOM 648 O O . PRO A 1 91 ? 6.006 12.659 -9.371 1.00 97.06 91 PRO A O 1
ATOM 651 N N . ASN A 1 92 ? 5.717 10.570 -8.608 1.00 94.12 92 ASN A N 1
ATOM 652 C CA . ASN A 1 92 ? 4.596 10.875 -7.726 1.00 94.12 92 ASN A CA 1
ATOM 653 C C . ASN A 1 92 ? 5.071 11.533 -6.414 1.00 94.12 92 ASN A C 1
ATOM 655 O O . ASN A 1 92 ? 6.255 11.799 -6.215 1.00 94.12 92 ASN A O 1
ATOM 659 N N . GLU A 1 93 ? 4.143 11.781 -5.486 1.00 92.69 93 GLU A N 1
ATOM 660 C CA . GLU A 1 93 ? 4.428 12.414 -4.186 1.00 92.69 93 GLU A CA 1
ATOM 661 C C . GLU A 1 93 ? 5.413 11.619 -3.306 1.00 92.69 93 GLU A C 1
ATOM 663 O O . GLU A 1 93 ? 5.979 12.170 -2.365 1.00 92.69 93 GLU A O 1
ATOM 668 N N . LEU A 1 94 ? 5.640 10.339 -3.620 1.00 90.12 94 LEU A N 1
ATOM 669 C CA . LEU A 1 94 ? 6.605 9.466 -2.944 1.00 90.12 94 LEU A CA 1
ATOM 670 C C . LEU A 1 94 ? 7.987 9.491 -3.615 1.00 90.12 94 LEU A C 1
ATOM 672 O O . LEU A 1 94 ? 8.886 8.783 -3.175 1.00 90.12 94 LEU A O 1
ATOM 676 N N . GLY A 1 95 ? 8.155 10.265 -4.691 1.00 95.12 95 GLY A N 1
ATOM 677 C CA . GLY A 1 95 ? 9.383 10.305 -5.484 1.00 95.12 95 GLY A CA 1
ATOM 678 C C . GLY A 1 95 ? 9.550 9.129 -6.451 1.00 95.12 95 GLY A C 1
ATOM 679 O O . GLY A 1 95 ? 10.621 8.987 -7.032 1.00 95.12 95 GLY A O 1
ATOM 680 N N . MET A 1 96 ? 8.509 8.317 -6.669 1.00 97.19 96 MET A N 1
ATOM 681 C CA . MET A 1 96 ? 8.560 7.134 -7.538 1.00 97.19 96 MET A CA 1
ATOM 682 C C . MET A 1 96 ? 7.844 7.358 -8.867 1.00 97.19 96 MET A C 1
ATOM 684 O O . MET A 1 96 ? 6.820 8.040 -8.922 1.00 97.19 96 MET A O 1
ATOM 688 N N . ILE A 1 97 ? 8.287 6.688 -9.930 1.00 98.44 97 ILE A N 1
ATOM 689 C CA . ILE A 1 97 ? 7.433 6.512 -11.108 1.00 98.44 97 ILE A CA 1
ATOM 690 C C . ILE A 1 97 ? 6.333 5.515 -10.757 1.00 98.44 97 ILE A C 1
ATOM 692 O O . ILE A 1 97 ? 6.610 4.360 -10.443 1.00 98.44 97 ILE A O 1
ATOM 696 N N . GLU A 1 98 ? 5.078 5.956 -10.811 1.00 98.19 98 GLU A N 1
ATOM 697 C CA . GLU A 1 98 ? 3.937 5.095 -10.514 1.00 98.19 98 GLU A CA 1
ATOM 698 C C . GLU A 1 98 ? 3.661 4.125 -11.672 1.00 98.19 98 GLU A C 1
ATOM 700 O O . GLU A 1 98 ? 3.353 4.528 -12.802 1.00 98.19 98 GLU A O 1
ATOM 705 N N . LEU A 1 99 ? 3.728 2.833 -11.354 1.00 98.56 99 LEU A N 1
ATOM 706 C CA . LEU A 1 99 ? 3.387 1.723 -12.243 1.00 98.56 99 LEU A CA 1
ATOM 707 C C . LEU A 1 99 ? 1.927 1.290 -12.081 1.00 98.56 99 LEU A C 1
ATOM 709 O O . LEU A 1 99 ? 1.402 0.553 -12.905 1.00 98.56 99 LEU A O 1
ATOM 713 N N . GLY A 1 100 ? 1.253 1.723 -11.021 1.00 97.75 100 GLY A N 1
ATOM 714 C CA . GLY A 1 100 ? -0.157 1.446 -10.807 1.00 97.75 100 GLY A CA 1
ATOM 715 C C . GLY A 1 100 ? -0.563 1.677 -9.363 1.00 97.75 100 GLY A C 1
ATOM 716 O O . GLY A 1 100 ? 0.265 1.697 -8.455 1.00 97.75 100 GLY A O 1
ATOM 717 N N . LYS A 1 101 ? -1.869 1.813 -9.148 1.00 97.69 101 LYS A N 1
ATOM 718 C CA . LYS A 1 101 ? -2.451 2.008 -7.825 1.00 97.69 101 LYS A CA 1
ATOM 719 C C . LYS A 1 101 ? -3.805 1.327 -7.727 1.00 97.69 101 LYS A C 1
ATOM 721 O O . LYS A 1 101 ? -4.617 1.387 -8.656 1.00 97.69 101 LYS A O 1
ATOM 726 N N . LYS A 1 102 ? -4.056 0.685 -6.589 1.00 98.19 102 LYS A N 1
ATOM 727 C CA . LYS A 1 102 ? -5.338 0.065 -6.245 1.00 98.19 102 LYS A CA 1
ATOM 728 C C . LYS A 1 102 ? -5.723 0.416 -4.8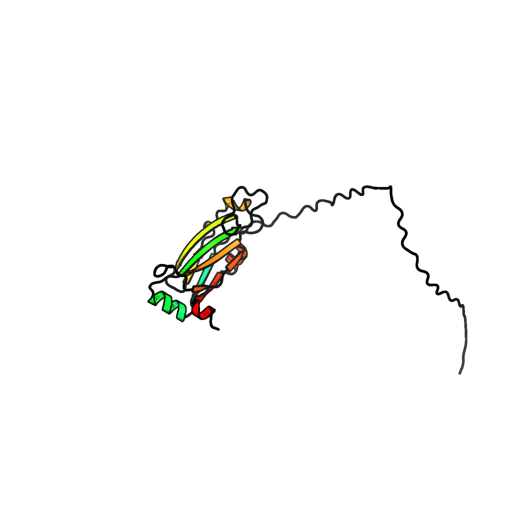17 1.00 98.19 102 LYS A C 1
ATOM 730 O O . LYS A 1 102 ? -4.871 0.558 -3.946 1.00 98.19 102 LYS A O 1
ATOM 735 N N . VAL A 1 103 ? -7.022 0.566 -4.600 1.00 98.12 103 VAL A N 1
ATOM 736 C CA . VAL A 1 103 ? -7.605 0.851 -3.292 1.00 98.12 103 VAL A CA 1
ATOM 737 C C . VAL A 1 103 ? -8.718 -0.153 -3.060 1.00 98.12 103 VAL A C 1
ATOM 739 O O . VAL A 1 103 ? -9.554 -0.359 -3.941 1.00 98.12 103 VAL A O 1
ATOM 742 N N . PHE A 1 104 ? -8.712 -0.760 -1.884 1.00 98.50 104 PHE A N 1
ATOM 743 C CA . PHE A 1 104 ? -9.683 -1.753 -1.458 1.00 98.50 104 PHE A CA 1
ATOM 744 C C . PHE A 1 104 ? -10.279 -1.343 -0.119 1.00 98.50 104 PHE A C 1
ATOM 746 O O . PHE A 1 104 ? -9.617 -0.706 0.699 1.00 98.50 104 PHE A O 1
ATOM 753 N N . GLU A 1 105 ? -11.526 -1.740 0.093 1.00 98.25 105 GLU A N 1
ATOM 754 C CA . GLU A 1 105 ? -12.246 -1.548 1.345 1.00 98.25 105 GLU A CA 1
ATOM 755 C C . GLU A 1 105 ? -12.615 -2.920 1.904 1.00 98.25 105 GLU A C 1
ATOM 757 O O . GLU A 1 105 ? -13.174 -3.751 1.186 1.00 98.25 105 GLU A O 1
ATOM 762 N N . LEU A 1 106 ? -12.302 -3.147 3.176 1.00 98.44 106 LEU A N 1
ATOM 763 C CA . LEU A 1 106 ? -12.682 -4.339 3.930 1.00 98.44 106 LEU A CA 1
ATOM 764 C C . LEU A 1 106 ? -13.542 -3.917 5.120 1.00 98.44 106 LEU A C 1
ATOM 766 O O . LEU A 1 106 ? -13.267 -2.902 5.756 1.00 98.44 106 LEU A O 1
ATOM 770 N N . ASP A 1 107 ? -14.546 -4.710 5.478 1.00 96.94 107 ASP A N 1
ATOM 771 C CA . ASP A 1 107 ? -15.393 -4.412 6.644 1.00 96.94 107 ASP A CA 1
ATOM 772 C C . ASP A 1 107 ? -14.686 -4.673 7.994 1.00 96.94 107 ASP A C 1
ATOM 774 O O . ASP A 1 107 ? -15.212 -4.321 9.047 1.00 96.94 107 ASP A O 1
ATOM 778 N N . GLY A 1 108 ? -13.489 -5.265 7.968 1.00 97.12 108 GLY A N 1
ATOM 779 C CA . GLY A 1 108 ? -12.697 -5.651 9.135 1.00 97.12 108 GLY A CA 1
ATOM 780 C C . GLY A 1 108 ? -11.398 -6.339 8.714 1.00 97.12 108 GLY A C 1
ATOM 781 O O . GLY A 1 108 ? -10.847 -6.033 7.653 1.00 97.12 108 GLY A O 1
ATOM 782 N N . SER A 1 109 ? -10.919 -7.289 9.520 1.00 98.62 109 SER A N 1
ATOM 783 C CA . SER A 1 109 ? -9.825 -8.189 9.114 1.00 98.62 109 SER A CA 1
ATOM 784 C C . SER A 1 109 ? -10.175 -8.945 7.824 1.00 98.62 109 SER A C 1
ATOM 786 O O . SER A 1 109 ? -11.318 -9.366 7.633 1.00 98.62 109 SER A O 1
ATOM 788 N N . GLY A 1 110 ? -9.203 -9.159 6.937 1.00 98.56 110 GLY A N 1
ATOM 789 C CA . GLY A 1 110 ? -9.473 -9.815 5.661 1.00 98.56 110 GLY A CA 1
ATOM 790 C C . GLY A 1 110 ? -8.277 -9.891 4.726 1.00 98.56 110 GLY A C 1
ATOM 791 O O . GLY A 1 110 ? -7.181 -9.434 5.038 1.00 98.56 110 GLY A O 1
ATOM 792 N N . VAL A 1 111 ? -8.509 -10.481 3.556 1.00 98.62 111 VAL A N 1
ATOM 793 C CA . VAL A 1 111 ? -7.491 -10.681 2.524 1.00 98.62 111 VAL A CA 1
ATOM 794 C C . VAL A 1 111 ? -7.908 -9.963 1.248 1.00 98.62 111 VAL A C 1
ATOM 796 O O . VAL A 1 111 ? -9.059 -10.053 0.824 1.00 98.62 111 VAL A O 1
ATOM 799 N N . VAL A 1 112 ? -6.949 -9.288 0.623 1.00 98.31 112 VAL A N 1
ATOM 800 C CA . VAL A 1 112 ? -7.066 -8.706 -0.712 1.00 98.31 112 VAL A CA 1
ATOM 801 C C . VAL A 1 112 ? -6.134 -9.453 -1.655 1.00 98.31 112 VAL A C 1
ATOM 803 O O . VAL A 1 112 ? -4.935 -9.564 -1.401 1.00 98.31 112 VAL A O 1
ATOM 806 N N . GLU A 1 113 ? -6.678 -9.920 -2.772 1.00 98.25 113 GLU A N 1
ATOM 807 C CA . GLU A 1 113 ? -5.901 -10.466 -3.881 1.00 98.25 113 GLU A CA 1
ATOM 808 C C . GLU A 1 113 ? -5.798 -9.414 -4.986 1.00 98.25 113 GLU A C 1
ATOM 810 O O . GLU A 1 113 ? -6.806 -8.849 -5.421 1.00 98.25 113 GLU A O 1
ATOM 815 N N . VAL A 1 114 ? -4.575 -9.134 -5.435 1.00 97.81 114 VAL A N 1
ATOM 816 C CA . VAL A 1 114 ? -4.315 -8.154 -6.493 1.00 97.81 114 VAL A CA 1
ATOM 817 C C . VAL A 1 114 ? -3.624 -8.855 -7.658 1.00 97.81 114 VAL A C 1
ATOM 819 O O . VAL A 1 114 ? -2.525 -9.381 -7.480 1.00 97.81 114 VAL A O 1
ATOM 822 N N . PRO A 1 115 ? -4.231 -8.892 -8.856 1.00 97.69 115 PRO A N 1
ATOM 823 C CA . PRO A 1 115 ? -3.627 -9.570 -9.994 1.00 97.69 115 PRO A CA 1
ATOM 824 C C . PRO A 1 115 ? -2.400 -8.806 -10.501 1.00 97.69 115 PRO A C 1
ATOM 826 O O . PRO A 1 115 ? -2.340 -7.579 -10.412 1.00 97.69 115 PRO A O 1
ATOM 829 N N . GLU A 1 116 ? -1.471 -9.514 -11.144 1.00 96.50 116 GLU A N 1
ATOM 830 C CA . GLU A 1 116 ? -0.296 -8.908 -11.793 1.00 96.50 116 GLU A CA 1
ATOM 831 C C . GLU A 1 116 ? -0.661 -7.839 -12.840 1.00 96.50 116 GLU A C 1
ATOM 833 O O . GLU A 1 116 ? 0.109 -6.914 -13.092 1.00 96.50 116 GLU A O 1
ATOM 838 N N . SER A 1 117 ? -1.864 -7.919 -13.422 1.00 97.25 117 SER A N 1
ATOM 839 C CA . SER A 1 117 ? -2.386 -6.943 -14.383 1.00 97.25 117 SER A CA 1
ATOM 840 C C . SER A 1 117 ? -2.683 -5.573 -13.763 1.00 97.25 117 SER A C 1
ATOM 842 O O . SER A 1 117 ? -3.070 -4.651 -14.477 1.00 97.25 117 SER A O 1
ATOM 844 N N . ALA A 1 118 ? -2.562 -5.428 -12.439 1.00 97.31 118 ALA A N 1
ATOM 845 C CA . ALA A 1 118 ? -2.616 -4.134 -11.769 1.00 97.31 118 ALA A CA 1
ATOM 846 C C . ALA A 1 118 ? -1.367 -3.273 -12.030 1.00 97.31 118 ALA A C 1
ATOM 848 O O . ALA A 1 118 ? -1.419 -2.069 -11.779 1.00 97.31 118 ALA A O 1
ATOM 849 N N . VAL A 1 119 ? -0.285 -3.876 -12.539 1.00 98.38 119 VAL A N 1
ATOM 850 C CA . VAL A 1 119 ? 0.970 -3.203 -12.887 1.00 98.38 119 VAL A CA 1
ATOM 851 C C . VAL A 1 119 ? 0.984 -2.846 -14.371 1.00 98.38 119 VAL A C 1
ATOM 853 O O . VAL A 1 119 ? 0.860 -3.711 -15.241 1.00 98.38 119 VAL A O 1
ATOM 856 N N . ASP A 1 120 ? 1.187 -1.566 -14.670 1.00 98.12 120 ASP A N 1
ATOM 857 C CA . ASP A 1 120 ? 1.382 -1.056 -16.023 1.00 98.12 120 ASP A CA 1
ATOM 858 C C . ASP A 1 120 ? 2.784 -1.415 -16.521 1.00 98.12 120 ASP A C 1
ATOM 860 O O . ASP A 1 120 ? 3.769 -0.699 -16.321 1.00 98.12 120 ASP A O 1
ATOM 864 N N . ARG A 1 121 ? 2.864 -2.560 -17.201 1.00 97.88 121 ARG A N 1
ATOM 865 C CA . ARG A 1 121 ? 4.117 -3.067 -17.765 1.00 97.88 121 ARG A CA 1
ATOM 866 C C . ARG A 1 121 ? 4.737 -2.127 -18.804 1.00 97.88 121 ARG A C 1
ATOM 868 O O . ARG A 1 121 ? 5.946 -2.196 -19.004 1.00 97.88 121 ARG A O 1
ATOM 875 N N . SER A 1 122 ? 3.953 -1.242 -19.432 1.00 97.25 122 SER A N 1
ATOM 876 C CA . SER A 1 122 ? 4.479 -0.286 -20.420 1.00 97.25 122 SER A CA 1
ATOM 877 C C . SER A 1 122 ? 5.355 0.804 -19.804 1.00 97.25 122 SER A C 1
ATOM 879 O O . SER A 1 122 ? 6.092 1.460 -20.526 1.00 97.25 122 SER A O 1
ATOM 881 N N . ARG A 1 123 ? 5.306 0.967 -18.476 1.00 97.88 123 ARG A N 1
ATOM 882 C CA . ARG A 1 123 ? 6.105 1.951 -17.733 1.00 97.88 123 ARG A CA 1
ATOM 883 C C . ARG A 1 123 ? 7.340 1.354 -17.082 1.00 97.88 123 ARG A C 1
ATOM 885 O O . ARG A 1 123 ? 8.077 2.069 -16.411 1.00 97.88 123 ARG A O 1
ATOM 892 N N . LEU A 1 124 ? 7.558 0.045 -17.222 1.00 97.75 124 LEU A N 1
ATOM 893 C CA . LEU A 1 124 ? 8.674 -0.613 -16.556 1.00 97.75 124 LEU A CA 1
ATOM 894 C C . LEU A 1 124 ? 10.007 -0.027 -17.004 1.00 97.75 124 LEU A C 1
ATOM 896 O O . LEU A 1 124 ? 10.896 0.072 -16.177 1.00 97.75 124 LEU A O 1
ATOM 900 N N . ASP A 1 125 ? 10.162 0.399 -18.253 1.00 96.88 125 ASP A N 1
ATOM 901 C CA . ASP A 1 125 ? 11.387 1.040 -18.750 1.00 96.88 125 ASP A CA 1
ATOM 902 C C . ASP A 1 125 ? 11.685 2.409 -18.107 1.00 96.88 125 ASP A C 1
ATOM 904 O O . ASP A 1 125 ? 12.831 2.838 -18.113 1.00 96.88 125 ASP A O 1
ATOM 908 N N . GLN A 1 126 ? 10.698 3.049 -17.473 1.00 98.06 126 GLN A N 1
ATOM 909 C CA . GLN A 1 126 ? 10.847 4.348 -16.808 1.00 98.06 126 GLN A CA 1
ATOM 910 C C . GLN A 1 126 ? 11.475 4.252 -15.413 1.00 98.06 126 GLN A C 1
ATOM 912 O O . GLN A 1 126 ? 11.745 5.282 -14.798 1.00 98.06 126 GLN A O 1
ATOM 917 N N . ILE A 1 127 ? 11.682 3.040 -14.889 1.00 97.94 127 ILE A N 1
ATOM 918 C CA . ILE A 1 127 ? 12.287 2.827 -13.571 1.00 97.94 127 ILE A CA 1
ATOM 919 C C . ILE A 1 127 ? 13.655 2.165 -13.660 1.00 97.94 127 ILE A C 1
ATOM 921 O O . ILE A 1 127 ? 13.921 1.360 -14.558 1.00 97.94 127 ILE A O 1
ATOM 925 N N . VAL A 1 128 ? 14.503 2.431 -12.676 1.00 96.44 128 VAL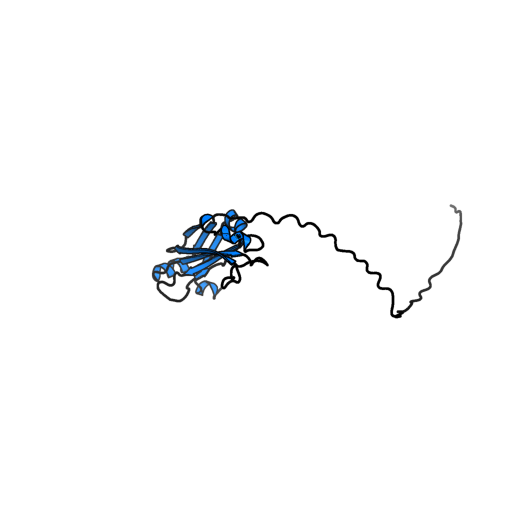 A N 1
ATOM 926 C CA . VAL A 1 128 ? 15.727 1.662 -12.438 1.00 96.44 128 VAL A CA 1
ATOM 927 C C . VAL A 1 128 ? 15.470 0.567 -11.397 1.00 96.44 128 VAL A C 1
ATOM 929 O O . VAL A 1 128 ? 14.674 0.733 -10.478 1.00 96.44 128 VAL A O 1
ATOM 932 N N . GLY A 1 129 ? 16.136 -0.582 -11.546 1.00 96.50 129 GLY A N 1
ATOM 933 C CA . GLY A 1 129 ? 16.007 -1.704 -10.612 1.00 96.50 129 GLY A CA 1
ATOM 934 C C . GLY A 1 129 ? 14.703 -2.498 -10.753 1.00 96.50 129 GLY A C 1
ATOM 935 O O . GLY A 1 129 ? 14.092 -2.540 -11.823 1.00 96.50 129 GLY A O 1
ATOM 936 N N . GLN A 1 130 ? 14.321 -3.190 -9.675 1.00 98.00 130 GLN A N 1
ATOM 937 C CA . GLN A 1 130 ? 13.103 -4.002 -9.613 1.00 98.00 130 GLN A CA 1
ATOM 938 C C . GLN A 1 130 ? 11.882 -3.141 -9.257 1.00 98.00 130 GLN A C 1
ATOM 940 O O . GLN A 1 130 ? 12.020 -2.218 -8.450 1.00 98.00 130 GLN A O 1
ATOM 945 N N . PRO A 1 131 ? 10.685 -3.448 -9.795 1.00 98.38 131 PRO A N 1
ATOM 946 C CA . PRO A 1 131 ? 9.446 -2.840 -9.328 1.00 98.38 131 PRO A CA 1
ATOM 947 C C . PRO A 1 131 ? 9.284 -3.039 -7.824 1.00 98.38 131 PRO A C 1
ATOM 949 O O . PRO A 1 131 ? 9.554 -4.115 -7.293 1.00 98.38 131 PRO A O 1
ATOM 952 N N . GLN A 1 132 ? 8.816 -2.004 -7.150 1.00 98.56 132 GLN A N 1
ATOM 953 C CA . GLN A 1 132 ? 8.526 -1.973 -5.728 1.00 98.56 132 GLN A CA 1
ATOM 954 C C . GLN A 1 132 ? 7.017 -1.909 -5.514 1.00 98.56 132 GLN A C 1
ATOM 956 O O . GLN A 1 132 ? 6.265 -1.419 -6.366 1.00 98.56 132 GLN A O 1
ATOM 961 N N . VAL A 1 133 ? 6.571 -2.393 -4.361 1.00 98.56 133 VAL A N 1
ATOM 962 C CA . VAL A 1 133 ? 5.200 -2.223 -3.897 1.00 98.56 133 VAL A CA 1
ATOM 963 C C . VAL A 1 133 ? 5.194 -1.642 -2.496 1.00 98.56 133 VAL A C 1
ATOM 965 O O . VAL A 1 133 ? 5.885 -2.110 -1.593 1.00 98.56 133 VAL A O 1
ATOM 968 N N . MET A 1 134 ? 4.353 -0.633 -2.326 1.00 98.38 134 MET A N 1
ATOM 969 C CA . MET A 1 134 ? 4.018 -0.043 -1.049 1.00 98.38 134 MET A CA 1
ATOM 970 C C . MET A 1 134 ? 2.573 -0.399 -0.704 1.00 98.38 134 MET A C 1
ATOM 972 O O . MET A 1 134 ? 1.669 -0.194 -1.520 1.00 98.38 134 MET A O 1
ATOM 976 N N . VAL A 1 135 ? 2.346 -0.885 0.516 1.00 98.56 135 VAL A N 1
ATOM 977 C CA . VAL A 1 135 ? 0.999 -1.089 1.059 1.00 98.56 135 VAL A CA 1
ATOM 978 C C . VAL A 1 135 ? 0.808 -0.200 2.276 1.00 98.56 135 VAL A C 1
ATOM 980 O O . VAL A 1 135 ? 1.491 -0.345 3.291 1.00 98.56 135 VAL A O 1
ATOM 983 N N . ASN A 1 136 ? -0.158 0.708 2.171 1.00 97.75 136 ASN A N 1
ATOM 984 C CA . ASN A 1 136 ? -0.580 1.577 3.256 1.00 97.75 136 ASN A CA 1
ATOM 985 C C . ASN A 1 136 ? -2.021 1.246 3.645 1.00 97.75 136 ASN A C 1
ATOM 987 O O . ASN A 1 136 ? -2.914 1.236 2.799 1.00 97.75 136 ASN A O 1
ATOM 991 N N . THR A 1 137 ? -2.254 0.987 4.929 1.00 98.50 137 THR A N 1
ATOM 992 C CA . THR A 1 137 ? -3.576 0.614 5.441 1.00 98.50 137 THR A CA 1
ATOM 993 C C . THR A 1 137 ? -4.027 1.593 6.516 1.00 98.50 137 THR A C 1
ATOM 995 O O . THR A 1 137 ? -3.281 1.925 7.436 1.00 98.50 137 THR A O 1
ATOM 998 N N . THR A 1 138 ? -5.262 2.071 6.389 1.00 98.12 138 THR A N 1
ATOM 999 C CA . THR A 1 138 ? -5.888 3.064 7.279 1.00 98.12 138 THR A CA 1
ATOM 1000 C C . THR A 1 138 ? -7.345 2.689 7.533 1.00 98.12 138 THR A C 1
ATOM 1002 O O . THR A 1 138 ? -7.861 1.764 6.912 1.00 98.12 138 THR A O 1
ATOM 1005 N N . SER A 1 139 ? -8.043 3.383 8.432 1.00 97.75 139 SER A N 1
ATOM 1006 C CA . SER A 1 139 ? -9.510 3.302 8.450 1.00 97.75 139 SER A CA 1
ATOM 1007 C C . SER A 1 139 ? -10.115 3.980 7.212 1.00 97.75 139 SER A C 1
ATOM 1009 O O . SER A 1 139 ? -9.530 4.923 6.680 1.00 97.75 139 SER A O 1
ATOM 1011 N N . GLY A 1 140 ? -11.305 3.545 6.795 1.00 96.69 140 GLY A N 1
ATOM 1012 C CA . GLY A 1 140 ? -12.033 4.034 5.613 1.00 96.69 140 GLY A CA 1
ATOM 1013 C C . GLY A 1 140 ? -12.424 5.513 5.653 1.00 96.69 140 GLY A C 1
ATOM 1014 O O . GLY A 1 140 ? -12.730 6.100 4.617 1.00 96.69 140 GLY A O 1
ATOM 1015 N N . ARG A 1 141 ? -12.377 6.130 6.839 1.00 93.50 141 ARG A N 1
ATOM 1016 C CA . ARG A 1 141 ? -12.784 7.516 7.113 1.00 93.50 141 ARG A CA 1
ATOM 1017 C C . ARG A 1 141 ? -14.235 7.814 6.689 1.00 93.50 141 ARG A C 1
ATOM 1019 O O . ARG A 1 141 ? -14.556 8.931 6.288 1.00 93.50 141 ARG A O 1
ATOM 1026 N N . LYS A 1 142 ? -15.122 6.816 6.777 1.00 92.38 142 LYS A N 1
ATOM 1027 C CA . LYS A 1 142 ? -16.559 6.924 6.461 1.00 92.38 142 LYS A CA 1
ATOM 1028 C C . LYS A 1 142 ? -17.331 7.689 7.534 1.00 92.38 142 LYS A C 1
ATOM 1030 O O . LYS A 1 142 ? -18.225 8.470 7.223 1.00 92.38 142 LYS A O 1
ATOM 1035 N N . SER A 1 143 ? -16.994 7.442 8.797 1.00 89.88 143 SER A N 1
ATOM 1036 C CA . SER A 1 143 ? -17.669 8.003 9.975 1.00 89.88 143 SER A CA 1
ATOM 1037 C C . SER A 1 143 ? -16.937 9.208 10.573 1.00 89.88 143 SER A C 1
ATOM 1039 O O . SER A 1 143 ? -17.543 10.043 11.243 1.00 89.88 143 SER A O 1
ATOM 1041 N N . THR A 1 144 ? -15.632 9.315 10.324 1.00 89.56 144 THR A N 1
ATOM 1042 C CA . THR A 1 144 ? -14.753 10.381 10.818 1.00 89.56 144 THR A CA 1
ATOM 1043 C C . THR A 1 144 ? -13.670 10.684 9.785 1.00 89.56 144 THR A C 1
ATOM 1045 O O . THR A 1 144 ? -13.181 9.751 9.153 1.00 89.56 144 THR A 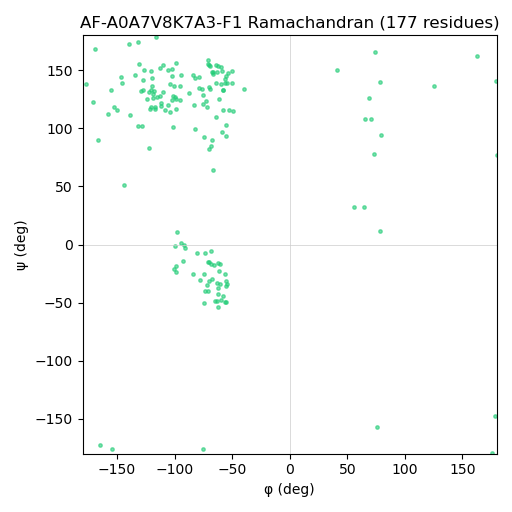O 1
ATOM 1048 N N . PRO A 1 145 ? -13.237 11.949 9.615 1.00 92.00 145 PRO A N 1
ATOM 1049 C CA . PRO A 1 145 ? -12.109 12.263 8.741 1.00 92.00 145 PRO A CA 1
ATOM 1050 C C . PRO A 1 145 ? -10.779 11.729 9.283 1.00 92.00 145 PRO A C 1
ATOM 1052 O O . PRO A 1 145 ? -9.812 11.642 8.531 1.00 92.00 145 PRO A O 1
ATOM 1055 N N . GLU A 1 146 ? -10.707 11.372 10.565 1.00 93.06 146 GLU A N 1
ATOM 1056 C CA . GLU A 1 146 ? -9.481 10.908 11.209 1.00 93.06 146 GLU A CA 1
ATOM 1057 C C . GLU A 1 146 ? -9.214 9.424 10.958 1.00 93.06 146 GLU A C 1
ATOM 1059 O O . GLU A 1 146 ? -10.121 8.593 10.965 1.00 93.06 146 GLU A O 1
ATOM 1064 N N . ASN A 1 147 ? -7.937 9.072 10.797 1.00 96.06 147 ASN A N 1
ATOM 1065 C CA . ASN A 1 147 ? -7.536 7.670 10.808 1.00 96.06 147 ASN A CA 1
ATOM 1066 C C . ASN A 1 147 ? -7.677 7.100 12.228 1.00 96.06 147 ASN A C 1
ATOM 1068 O O . ASN A 1 147 ? -7.248 7.736 13.189 1.00 96.06 147 ASN A O 1
ATOM 1072 N N . LEU A 1 148 ? -8.237 5.898 12.359 1.00 96.81 148 LEU A N 1
ATOM 1073 C CA . LEU A 1 148 ? -8.397 5.200 13.639 1.00 96.81 148 LEU A CA 1
ATOM 1074 C C . LEU A 1 148 ? -7.327 4.123 13.876 1.00 96.81 148 LEU A C 1
ATOM 1076 O O . LEU A 1 148 ? -7.088 3.737 15.025 1.00 96.81 148 LEU A O 1
ATOM 1080 N N . LEU A 1 149 ? -6.682 3.642 12.809 1.00 97.94 149 LEU A N 1
ATOM 1081 C CA . LEU A 1 149 ? -5.808 2.469 12.840 1.00 97.94 149 LEU A CA 1
ATOM 1082 C C . LEU A 1 149 ? -4.323 2.841 12.805 1.00 97.94 149 LEU A C 1
ATOM 1084 O O . LEU A 1 149 ? -3.887 3.685 12.030 1.00 97.94 149 LEU A O 1
ATOM 1088 N N . ALA A 1 150 ? -3.527 2.159 13.617 1.00 97.88 150 ALA A N 1
ATOM 1089 C CA . ALA A 1 150 ? -2.083 2.068 13.486 1.00 97.88 150 ALA A CA 1
ATOM 1090 C C . ALA A 1 150 ? -1.749 0.711 12.858 1.00 97.88 150 ALA A C 1
ATOM 1092 O O . ALA A 1 150 ? -1.773 -0.313 13.544 1.00 97.88 150 ALA A O 1
ATOM 1093 N N . CYS A 1 151 ? -1.471 0.712 11.559 1.00 98.25 151 CYS A N 1
ATOM 1094 C CA . CYS A 1 151 ? -1.114 -0.481 10.802 1.00 98.25 151 CYS A CA 1
ATOM 1095 C C . CYS A 1 151 ? 0.390 -0.548 10.552 1.00 98.25 151 CYS A C 1
ATOM 1097 O O . CYS A 1 151 ? 1.057 0.486 10.458 1.00 98.25 151 CYS A O 1
ATOM 1099 N N . ALA A 1 152 ? 0.916 -1.766 10.427 1.00 97.81 152 ALA A N 1
ATOM 1100 C CA . ALA A 1 152 ? 2.243 -1.966 9.869 1.00 97.81 152 ALA A CA 1
ATOM 1101 C C . ALA A 1 152 ? 2.287 -1.416 8.440 1.00 97.81 152 ALA A C 1
ATOM 1103 O O . ALA A 1 152 ? 1.353 -1.586 7.658 1.00 97.81 152 ALA A O 1
ATOM 1104 N N . PHE A 1 153 ? 3.378 -0.743 8.117 1.00 96.38 153 PHE A N 1
ATOM 1105 C CA . PHE A 1 153 ? 3.633 -0.256 6.777 1.00 96.38 153 PHE A CA 1
ATOM 1106 C C . PHE A 1 153 ? 4.510 -1.272 6.045 1.00 96.38 153 PHE A C 1
ATOM 1108 O O . PHE A 1 153 ? 5.465 -1.782 6.634 1.00 96.38 153 PHE A O 1
ATOM 1115 N N . TYR A 1 154 ? 4.187 -1.566 4.788 1.00 98.31 154 TYR A N 1
ATOM 1116 C CA . TYR A 1 154 ? 4.955 -2.501 3.969 1.00 98.31 154 TYR A CA 1
ATOM 1117 C C . TYR A 1 154 ? 5.543 -1.787 2.756 1.00 98.31 154 TYR A C 1
ATOM 1119 O O . TYR A 1 154 ? 4.823 -1.079 2.048 1.00 98.31 154 TYR A O 1
ATOM 1127 N N . TRP A 1 155 ? 6.832 -2.014 2.510 1.00 97.81 155 TRP A N 1
ATOM 1128 C CA . TRP A 1 155 ? 7.550 -1.554 1.326 1.00 97.81 155 TRP A CA 1
ATOM 1129 C C . TRP A 1 155 ? 8.671 -2.546 1.009 1.00 97.81 155 TRP A C 1
ATOM 1131 O O . TRP A 1 155 ? 9.598 -2.695 1.802 1.00 97.81 155 TRP A O 1
ATOM 1141 N N . ASP A 1 156 ? 8.585 -3.210 -0.143 1.00 98.19 156 ASP A N 1
ATOM 1142 C CA . ASP A 1 156 ? 9.625 -4.108 -0.667 1.00 98.19 156 ASP A CA 1
ATOM 1143 C C . ASP A 1 156 ? 9.519 -4.196 -2.204 1.00 98.19 156 ASP A C 1
ATOM 1145 O O . ASP A 1 156 ? 8.695 -3.517 -2.828 1.00 98.19 156 ASP A O 1
ATOM 1149 N N . THR A 1 157 ? 10.340 -5.030 -2.838 1.00 98.12 157 THR A N 1
ATOM 1150 C CA . THR A 1 157 ? 10.201 -5.389 -4.248 1.00 98.12 157 THR A CA 1
ATOM 1151 C C . THR A 1 157 ? 8.928 -6.199 -4.490 1.00 98.12 157 THR A C 1
ATOM 1153 O O . THR A 1 157 ? 8.478 -6.982 -3.651 1.00 98.12 157 THR A O 1
ATOM 1156 N N . LEU A 1 158 ? 8.350 -6.039 -5.678 1.00 98.19 158 LEU A N 1
ATOM 1157 C CA . LEU A 1 158 ? 7.153 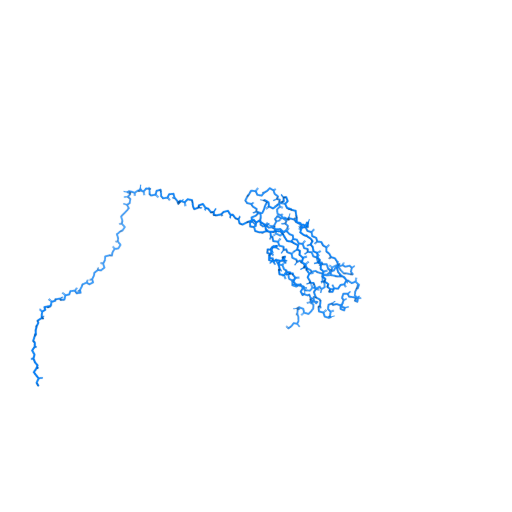-6.758 -6.092 1.00 98.19 158 LEU A CA 1
ATOM 1158 C C . LEU A 1 158 ? 7.382 -8.276 -6.171 1.00 98.19 158 LEU A C 1
ATOM 1160 O O . LEU A 1 158 ? 6.467 -9.036 -5.868 1.00 98.19 158 LEU A O 1
ATOM 1164 N N . GLY A 1 159 ? 8.593 -8.711 -6.535 1.00 98.06 159 GLY A N 1
ATOM 1165 C CA . GLY A 1 159 ? 8.968 -10.128 -6.542 1.00 98.06 159 GLY A CA 1
ATOM 1166 C C . GLY A 1 159 ? 8.905 -10.741 -5.142 1.00 98.06 159 GLY A C 1
ATOM 1167 O O . GLY A 1 159 ? 8.161 -11.697 -4.924 1.00 98.06 159 GLY A O 1
ATOM 1168 N N . THR A 1 160 ? 9.591 -10.132 -4.164 1.00 98.25 160 THR A N 1
ATOM 1169 C CA . THR A 1 160 ? 9.539 -10.564 -2.753 1.00 98.25 160 THR A CA 1
ATOM 1170 C C . THR A 1 160 ? 8.101 -10.599 -2.243 1.00 98.25 160 THR A C 1
ATOM 1172 O O . THR A 1 160 ? 7.644 -11.605 -1.707 1.00 98.25 160 THR A O 1
ATOM 1175 N N . ALA A 1 161 ? 7.355 -9.517 -2.470 1.00 98.31 161 ALA A N 1
ATOM 1176 C CA . ALA A 1 161 ? 5.982 -9.384 -2.005 1.00 98.31 161 ALA A CA 1
ATOM 1177 C C . ALA A 1 16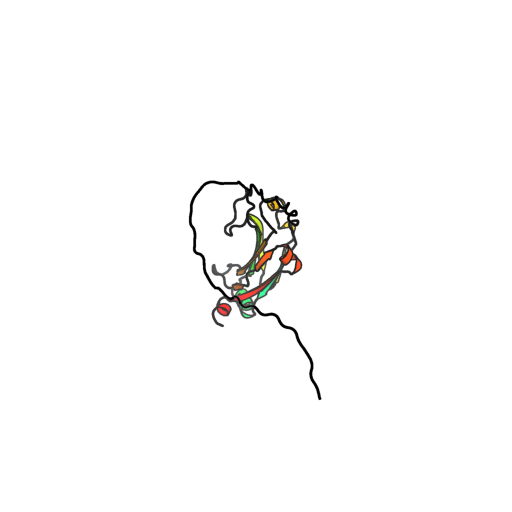1 ? 5.025 -10.424 -2.608 1.00 98.31 161 ALA A C 1
ATOM 1179 O O . ALA A 1 161 ? 4.117 -10.902 -1.926 1.00 98.31 161 ALA A O 1
ATOM 1180 N N . GLY A 1 162 ? 5.212 -10.772 -3.885 1.00 97.94 162 GLY A N 1
ATOM 1181 C CA . GLY A 1 162 ? 4.417 -11.796 -4.559 1.00 97.94 162 GLY A CA 1
ATOM 1182 C C . GLY A 1 162 ? 4.739 -13.212 -4.090 1.00 97.94 162 GLY A C 1
ATOM 1183 O O . GLY A 1 162 ? 3.834 -14.041 -4.000 1.00 97.94 162 GLY A O 1
ATOM 1184 N N . HIS A 1 163 ? 6.003 -13.483 -3.757 1.00 98.00 163 HIS A N 1
ATOM 1185 C CA . HIS A 1 163 ? 6.438 -14.777 -3.236 1.00 98.00 163 HIS A CA 1
ATOM 1186 C C . HIS A 1 163 ? 6.007 -14.993 -1.776 1.00 98.00 163 HIS A C 1
ATOM 1188 O O . HIS A 1 163 ? 5.412 -16.022 -1.453 1.00 98.00 163 HIS A O 1
ATOM 1194 N N . ASP A 1 164 ? 6.287 -14.025 -0.902 1.00 98.06 164 ASP A N 1
ATOM 1195 C CA . ASP A 1 164 ? 6.089 -14.166 0.546 1.00 98.06 164 ASP A CA 1
ATOM 1196 C C . ASP A 1 164 ? 4.649 -13.855 0.982 1.00 98.06 164 ASP A C 1
ATOM 1198 O O . ASP A 1 164 ? 4.172 -14.352 2.007 1.00 98.06 164 ASP A O 1
ATOM 1202 N N . GLY A 1 165 ? 3.941 -13.036 0.202 1.00 97.81 165 GLY A N 1
ATOM 1203 C CA . GLY A 1 165 ? 2.708 -12.393 0.633 1.00 97.81 165 GLY A CA 1
ATOM 1204 C C . GLY A 1 165 ? 2.965 -11.246 1.614 1.00 97.81 165 GLY A C 1
ATOM 1205 O O . GLY A 1 165 ? 4.053 -11.071 2.163 1.00 97.81 165 GLY A O 1
ATOM 1206 N N . ILE A 1 166 ? 1.939 -10.426 1.833 1.00 98.69 166 ILE A N 1
ATOM 1207 C CA . ILE A 1 166 ? 2.046 -9.212 2.647 1.00 98.69 166 ILE A CA 1
ATOM 1208 C C . ILE A 1 166 ? 1.140 -9.343 3.868 1.00 98.69 166 ILE A C 1
ATOM 1210 O O . ILE A 1 166 ? -0.079 -9.380 3.726 1.00 98.69 166 ILE A O 1
ATOM 1214 N N . ALA A 1 167 ? 1.720 -9.354 5.068 1.00 98.62 167 ALA A N 1
ATOM 1215 C CA . ALA A 1 167 ? 0.974 -9.304 6.324 1.00 98.62 167 ALA A CA 1
ATOM 1216 C C . ALA A 1 167 ? 0.944 -7.874 6.882 1.00 98.62 167 ALA A C 1
ATOM 1218 O O . ALA A 1 167 ? 1.985 -7.260 7.119 1.00 98.62 167 ALA A O 1
ATOM 1219 N N . VAL A 1 168 ? -0.257 -7.360 7.141 1.00 98.75 168 VAL A N 1
ATOM 1220 C CA . VAL A 1 168 ? -0.500 -6.008 7.653 1.00 98.75 168 VAL A CA 1
ATOM 1221 C C . VAL A 1 168 ? -1.272 -6.091 8.971 1.00 98.75 168 VAL A C 1
ATOM 1223 O O . VAL A 1 168 ? -2.501 -5.980 8.993 1.00 98.75 168 VAL A O 1
ATOM 1226 N N . PRO A 1 169 ? -0.584 -6.313 10.103 1.00 98.56 169 PRO A N 1
ATOM 1227 C CA . PRO A 1 169 ? -1.217 -6.210 11.405 1.00 98.56 169 PRO A CA 1
ATOM 1228 C C . PRO A 1 169 ? -1.568 -4.754 11.718 1.00 98.56 169 PRO A C 1
ATOM 1230 O O . PRO A 1 169 ? -0.753 -3.839 11.572 1.00 98.56 169 PRO A O 1
ATOM 1233 N N . CYS A 1 170 ? -2.784 -4.555 12.202 1.00 98.56 170 CYS A N 1
ATOM 1234 C CA . CYS A 1 170 ? -3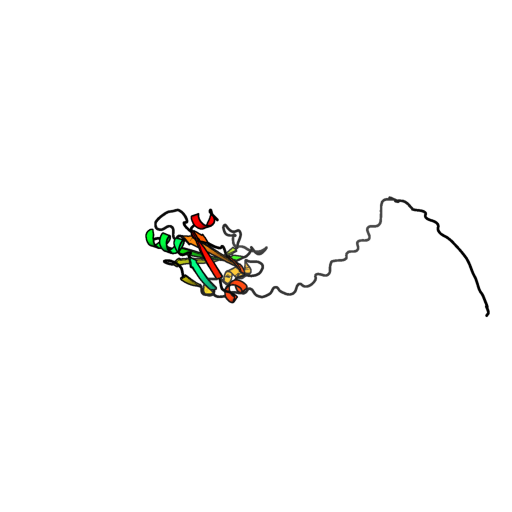.350 -3.273 12.573 1.00 98.56 170 CYS A CA 1
ATOM 1235 C C . CYS A 1 170 ? -3.907 -3.324 13.993 1.00 98.56 170 CYS A C 1
ATOM 1237 O O . CYS A 1 170 ? -4.547 -4.282 14.423 1.00 98.56 170 CYS A O 1
ATOM 1239 N N . LYS A 1 171 ? -3.716 -2.228 14.713 1.00 98.31 171 LYS A N 1
ATOM 1240 C CA . LYS A 1 171 ? -4.315 -1.966 16.024 1.00 98.31 171 LYS A CA 1
ATOM 1241 C C . LYS A 1 171 ? -4.923 -0.571 16.030 1.00 98.31 171 LYS A C 1
ATOM 1243 O O . LYS A 1 171 ? -4.748 0.184 15.079 1.00 98.31 171 LYS A O 1
ATOM 1248 N N . LEU A 1 172 ? -5.618 -0.184 17.089 1.00 97.50 172 LEU A N 1
ATOM 1249 C CA . LEU A 1 172 ? -6.022 1.204 17.277 1.00 97.50 172 LEU A CA 1
ATOM 1250 C C . LEU A 1 172 ? -4.802 2.091 17.521 1.00 97.50 172 LEU A C 1
ATOM 1252 O O . LEU A 1 172 ? -3.836 1.698 18.180 1.00 97.50 172 LEU A O 1
ATOM 1256 N N . LEU A 1 173 ? -4.882 3.346 17.082 1.00 95.31 173 LEU A N 1
ATOM 1257 C CA . LEU A 1 173 ? -3.869 4.353 17.420 1.00 95.31 173 LEU A CA 1
ATOM 1258 C C . LEU A 1 173 ? -3.673 4.509 18.936 1.00 95.31 173 LEU A C 1
ATOM 1260 O O . LEU A 1 173 ? -2.563 4.787 19.386 1.00 95.31 173 LEU A O 1
ATOM 1264 N N . THR A 1 174 ? -4.726 4.308 19.730 1.00 92.38 174 THR A N 1
ATOM 1265 C CA . THR A 1 174 ? -4.666 4.347 21.199 1.00 92.38 174 THR A CA 1
ATOM 1266 C C . THR A 1 174 ? -3.904 3.164 21.793 1.00 92.38 174 THR A C 1
ATOM 1268 O O . THR A 1 174 ? -3.232 3.335 22.801 1.00 92.38 174 THR A O 1
ATOM 1271 N N . GLU A 1 175 ? -3.944 1.991 21.153 1.00 94.19 175 GLU A N 1
ATOM 1272 C CA . GLU A 1 175 ? -3.151 0.817 21.553 1.00 94.19 175 GLU A CA 1
ATOM 1273 C C . GLU A 1 175 ? -1.670 0.977 21.176 1.00 94.19 175 GLU A C 1
ATOM 1275 O O . GLU A 1 175 ? -0.789 0.372 21.777 1.00 94.19 175 GLU A O 1
ATOM 1280 N N . ALA A 1 176 ? -1.368 1.789 20.160 1.00 85.69 176 ALA A N 1
ATOM 1281 C CA . ALA A 1 176 ? 0.003 2.061 19.739 1.00 85.69 176 ALA A CA 1
ATOM 1282 C C . ALA A 1 176 ? 0.732 3.066 20.644 1.00 85.69 176 ALA A C 1
ATOM 1284 O O . ALA A 1 176 ? 1.951 2.995 20.763 1.00 85.69 176 ALA A O 1
ATOM 1285 N N . LYS A 1 177 ? -0.004 4.003 21.251 1.00 70.75 177 LYS A N 1
ATOM 1286 C CA . LYS A 1 177 ? 0.547 5.136 22.013 1.00 70.75 177 LYS A CA 1
ATOM 1287 C C . LYS A 1 177 ? 0.662 4.895 23.527 1.00 70.75 177 LYS A C 1
ATOM 1289 O O . LYS A 1 177 ? 1.086 5.805 24.229 1.00 70.75 177 LYS A O 1
ATOM 1294 N N . GLY A 1 178 ? 0.291 3.718 24.032 1.00 55.25 178 GLY A N 1
ATOM 1295 C CA . GLY A 1 178 ? 0.220 3.440 25.474 1.00 55.25 178 GLY A CA 1
ATOM 1296 C C . GLY A 1 178 ? 0.620 2.019 25.868 1.00 55.25 178 GLY A C 1
ATOM 1297 O O . GLY A 1 178 ? -0.148 1.358 26.562 1.00 55.25 178 GLY A O 1
ATOM 1298 N N . GLY A 1 179 ? 1.785 1.560 25.403 1.00 43.28 179 GLY A N 1
ATOM 1299 C CA . GLY A 1 179 ? 2.457 0.361 25.922 1.00 43.28 179 GLY A CA 1
ATOM 1300 C C . GLY A 1 179 ? 3.488 0.720 26.979 1.00 43.28 179 GLY A C 1
ATOM 1301 O O . GLY A 1 179 ? 4.215 1.711 26.740 1.00 43.28 179 GLY A O 1
#

Radius of gyration: 32.84 Å; Cα contacts (8 Å, |Δi|>4): 303; chains: 1; bounding box: 103×57×50 Å

Sequence (179 aa):
MNTKTLALCLLLGLVASGCARREADDDAIAEETGIPAAQEQAPAPPKEVAALKVEVTLSPAAEQKLKASGESVRVEVVYGGDPAPEATLTPNELGMIELGKKVFELDGSGVVEVPESAVDRSRLDQIVGQPQVMVNTTSGRKSTPENLLACAFYWDTLGTAGHDGIAVPCKLLTEAKGG

Organism: NCBI:txid83619

Solvent-accessible surface area (backbone atoms only — not comparable to full-atom values): 10858 Å² total; per-residue (Å²): 137,82,91,89,80,88,82,90,84,89,84,86,84,91,79,91,76,90,78,79,92,79,90,79,86,87,88,78,91,74,81,79,77,71,71,74,74,79,72,80,69,75,78,78,78,82,70,50,80,44,40,40,42,39,39,37,43,53,35,75,66,32,44,53,48,31,57,76,57,67,28,34,30,28,39,38,42,39,30,26,24,45,58,24,97,83,39,84,71,74,53,47,99,86,60,23,32,72,30,32,73,50,76,47,78,35,80,48,63,47,74,48,79,44,61,43,83,58,49,44,71,89,50,52,81,36,30,44,80,58,39,27,35,37,40,48,52,36,35,52,43,74,69,42,92,62,73,54,45,44,42,50,76,45,75,50,43,26,48,59,38,35,74,74,40,42,82,31,54,28,31,27,47,70,66,71,75,68,123

Nearest PDB structures (foldseek):
  1evu-assembly1_A  TM=4.276E-01  e=1.762E-01  Homo sapiens
  1evu-assembly1_B  TM=4.092E-01  e=1.661E-01  Homo sapiens
  8cmu-assembly1_B  TM=3.833E-01  e=1.736E+00  Homo sapiens